Protein AF-0000000076895306 (afdb_homodimer)

pLDDT: mean 93.57, std 6.27, range [62.0, 98.44]

Radius of gyration: 21.2 Å; Cα contacts (8 Å, |Δi|>4): 450; chains: 2; bounding box: 32×67×37 Å

Secondary structure (DSSP, 8-state):
--TTEEEESS-EEEEEEEEE-S-SS-EEEEE-SS-EEEE-SS-SSTTHHHHHHHHHHHHHHT--GGGEEEEE-TTSSEEEEEEES--HHHHHHHHHHHH--/--TTEEEESS-EEEEEEEEE-S-SS-EEEEE-SS-EEEE-SS-SSTTHHHHHHHHHHHHHHT--GGGEEEEE-TTSSEEEEEEES--HHHHHHHHHHHH--

Nearest PDB structures (foldseek):
  1n91-assembly1_A  TM=7.533E-01  e=4.325E-06  Escherichia coli O157:H7 str. EDL933
  1yh5-assembly1_A  TM=8.058E-01  e=4.105E-05  Escherichia coli O157:H7 str. EDL933
  5v0s-assembly1_B  TM=4.557E-01  e=1.891E+00  Bacillus anthracis
  1n91-assembly1_A  TM=7.535E-01  e=4.814E-06  Escherichia coli O157:H7 str. EDL933
  1yh5-assembly1_A  TM=8.064E-01  e=4.582E-05  Escherichia coli O157:H7 str. EDL933

InterPro domains:
  IPR003746 Protein of unknown function DUF167 [MF_00634] (9-97)
  IPR003746 Protein of unknown function DUF167 [PF02594] (13-84)
  IPR003746 Protein of unknown function DUF167 [SM01152] (9-85)
  IPR003746 Protein of unknown function DUF167 [TIGR00251] (14-82)
  IPR036591 YggU-like superfamily [G3DSA:3.30.1200.10] (8-98)
  IPR036591 YggU-like superfamily [SSF69786] (6-88)

Solvent-accessible surface area (backbone atoms only — not comparable to full-atom values): 10524 Å² total; per-residue (Å²): 129,51,72,16,55,42,80,36,79,62,17,32,33,34,35,28,30,36,50,40,58,60,35,91,54,66,42,47,73,44,81,43,54,72,29,31,33,32,34,28,56,30,51,86,46,96,55,44,29,59,53,49,46,36,48,49,52,16,60,60,61,69,48,58,55,90,38,36,45,76,74,41,41,89,89,45,48,58,28,32,35,36,32,49,66,50,49,69,66,58,50,50,53,30,50,52,62,62,43,51,136,128,49,72,17,54,42,80,36,81,62,17,31,33,36,36,28,30,39,50,40,59,61,34,92,55,66,41,48,72,44,82,42,55,72,28,32,33,32,33,29,55,29,52,86,47,96,55,44,30,59,53,50,48,36,49,50,53,18,60,60,62,70,50,57,55,89,38,36,45,78,74,41,40,88,89,45,48,57,26,30,35,36,32,48,65,50,50,72,66,58,50,51,52,29,50,50,61,63,42,49,137

Structure (mmCIF, N/CA/C/O backbone):
data_AF-0000000076895306-model_v1
#
loop_
_entity.id
_entity.type
_entity.pdbx_description
1 polymer 'Uncharacterized protein'
#
loop_
_atom_site.group_PDB
_atom_site.id
_atom_site.type_symbol
_atom_site.label_atom_id
_atom_site.label_alt_id
_atom_site.label_comp_id
_atom_site.label_asym_id
_atom_site.label_entity_id
_atom_site.label_seq_id
_atom_site.pdbx_PDB_ins_code
_atom_site.Cartn_x
_atom_site.Cartn_y
_atom_site.Cartn_z
_atom_site.occupancy
_atom_site.B_iso_or_equiv
_atom_site.auth_seq_id
_atom_site.auth_comp_id
_atom_site.auth_asym_id
_atom_site.auth_atom_id
_atom_site.pdbx_PDB_model_num
ATOM 1 N N . PHE A 1 1 ? 7.93 1.266 10.484 1 78.19 1 PHE A N 1
ATOM 2 C CA . PHE A 1 1 ? 7.52 2.641 10.227 1 78.19 1 PHE A CA 1
ATOM 3 C C . PHE A 1 1 ? 6.758 3.211 11.414 1 78.19 1 PHE A C 1
ATOM 5 O O . PHE A 1 1 ? 6.137 2.467 12.18 1 78.19 1 PHE A O 1
ATOM 12 N N . PRO A 1 2 ? 6.879 4.527 11.602 1 88.12 2 PRO A N 1
ATOM 13 C CA . PRO A 1 2 ? 6.121 5.082 12.719 1 88.12 2 PRO A CA 1
ATOM 14 C C . PRO A 1 2 ? 4.613 4.859 12.586 1 88.12 2 PRO A C 1
ATOM 16 O O . PRO A 1 2 ? 4.102 4.758 11.469 1 88.12 2 PRO A O 1
ATOM 19 N N . GLY A 1 3 ? 3.967 4.832 13.703 1 91.25 3 GLY A N 1
ATOM 20 C CA . GLY A 1 3 ? 2.539 4.555 13.75 1 91.25 3 GLY A CA 1
ATOM 21 C C . GLY A 1 3 ? 1.702 5.613 13.055 1 91.25 3 GLY A C 1
ATOM 22 O O . GLY A 1 3 ? 0.561 5.355 12.672 1 91.25 3 GLY A O 1
ATOM 23 N N . CYS A 1 4 ? 2.258 6.734 12.828 1 95.94 4 CYS A N 1
ATOM 24 C CA . CYS A 1 4 ? 1.517 7.832 12.219 1 95.94 4 CYS A CA 1
ATOM 25 C C . CYS A 1 4 ? 1.404 7.645 10.711 1 95.94 4 CYS A C 1
ATOM 27 O O . CYS A 1 4 ? 0.686 8.383 10.039 1 95.94 4 CYS A O 1
ATOM 29 N N . LEU A 1 5 ? 2.074 6.711 10.164 1 95.19 5 LEU A N 1
ATOM 30 C CA . LEU A 1 5 ? 2 6.359 8.75 1 95.19 5 LEU A CA 1
ATOM 31 C C . LEU A 1 5 ? 1.375 4.98 8.562 1 95.19 5 LEU A C 1
ATOM 33 O O . LEU A 1 5 ? 1.859 3.996 9.117 1 95.19 5 LEU A O 1
ATOM 37 N N . ARG A 1 6 ? 0.293 5.004 7.727 1 91.06 6 ARG A N 1
ATOM 38 C CA . ARG A 1 6 ? -0.398 3.729 7.562 1 91.06 6 ARG A CA 1
ATOM 39 C C . ARG A 1 6 ? -0.773 3.496 6.102 1 91.06 6 ARG A C 1
ATOM 41 O O . ARG A 1 6 ? -1.173 4.43 5.402 1 91.06 6 ARG A O 1
ATOM 48 N N . LEU A 1 7 ? -0.735 2.34 5.668 1 86.25 7 LEU A N 1
ATOM 49 C CA . LEU A 1 7 ? -1.286 1.933 4.379 1 86.25 7 LEU A CA 1
ATOM 50 C C . LEU A 1 7 ? -2.789 1.695 4.48 1 86.25 7 LEU A C 1
ATOM 52 O O . LEU A 1 7 ? -3.256 1.026 5.406 1 86.25 7 LEU A O 1
ATOM 56 N N . MET A 1 8 ? -3.521 2.355 3.406 1 84.06 8 MET A N 1
ATOM 57 C CA . MET A 1 8 ? -4.977 2.217 3.441 1 84.06 8 MET A CA 1
ATOM 58 C C . MET A 1 8 ? -5.449 1.196 2.414 1 84.06 8 MET A C 1
ATOM 60 O O . MET A 1 8 ? -4.922 1.137 1.303 1 84.06 8 MET A O 1
ATOM 64 N N . PRO A 1 9 ? -6.434 0.456 2.822 1 73.94 9 PRO A N 1
ATOM 65 C CA . PRO A 1 9 ? -7.109 -0.376 1.822 1 73.94 9 PRO A CA 1
ATOM 66 C C . PRO A 1 9 ? -7.887 0.447 0.799 1 73.94 9 PRO A C 1
ATOM 68 O O . PRO A 1 9 ? -8.32 1.562 1.101 1 73.94 9 PRO A O 1
ATOM 71 N N . PRO A 1 10 ? -8.062 -0.08 -0.528 1 72.56 10 PRO A N 1
ATOM 72 C CA . PRO A 1 10 ? -7.492 -1.356 -0.966 1 72.56 10 PRO A CA 1
ATOM 73 C C . PRO A 1 10 ? -6.004 -1.255 -1.305 1 72.56 10 PRO A C 1
ATOM 75 O O . PRO A 1 10 ? -5.527 -0.182 -1.68 1 72.56 10 PRO A O 1
ATOM 78 N N . SER A 1 11 ? -5.352 -2.039 -0.851 1 86.12 11 SER A N 1
ATOM 79 C CA . SER A 1 11 ? -3.973 -2.236 -1.287 1 86.12 11 SER A CA 1
ATOM 80 C C . SER A 1 11 ? -3.803 -3.574 -1.998 1 86.12 11 SER A C 1
ATOM 82 O O . SER A 1 11 ? -4.484 -4.547 -1.671 1 86.12 11 SER A O 1
ATOM 84 N N . THR A 1 12 ? -3.158 -3.457 -3.188 1 90.25 12 THR A N 1
ATOM 85 C CA . THR A 1 12 ? -2.898 -4.676 -3.945 1 90.25 12 THR A CA 1
ATOM 86 C C . THR A 1 12 ? -1.428 -5.07 -3.852 1 90.25 12 THR A C 1
ATOM 88 O O . THR A 1 12 ? -0.543 -4.223 -3.994 1 90.25 12 THR A O 1
ATOM 91 N N . VAL A 1 13 ? -1.176 -6.34 -3.586 1 93.25 13 VAL A N 1
ATOM 92 C CA . VAL A 1 13 ? 0.174 -6.895 -3.602 1 93.25 13 VAL A CA 1
ATOM 93 C C . VAL A 1 13 ? 0.334 -7.832 -4.797 1 93.25 13 VAL A C 1
ATOM 95 O O . VAL A 1 13 ? -0.516 -8.695 -5.035 1 93.25 13 VAL A O 1
ATOM 98 N N . ALA A 1 14 ? 1.349 -7.566 -5.535 1 96.25 14 ALA A N 1
ATOM 99 C CA . ALA A 1 14 ? 1.729 -8.5 -6.598 1 96.25 14 ALA A CA 1
ATOM 100 C C . ALA A 1 14 ? 2.734 -9.523 -6.09 1 96.25 14 ALA A C 1
ATOM 102 O O . ALA A 1 14 ? 3.682 -9.18 -5.379 1 96.25 14 ALA A O 1
ATOM 103 N N . ILE A 1 15 ? 2.561 -10.781 -6.504 1 98.06 15 ILE A N 1
ATOM 104 C CA . ILE A 1 15 ? 3.455 -11.891 -6.199 1 98.06 15 ILE A CA 1
ATOM 105 C C . ILE A 1 15 ? 3.963 -12.516 -7.5 1 98.06 15 ILE A C 1
ATOM 107 O O . ILE A 1 15 ? 3.182 -13.07 -8.273 1 98.06 15 ILE A O 1
ATOM 111 N N . SER A 1 16 ? 5.223 -12.438 -7.738 1 98.38 16 SER A N 1
ATOM 112 C CA . SER A 1 16 ? 5.789 -13.227 -8.828 1 98.38 16 SER A CA 1
ATOM 113 C C . SER A 1 16 ? 5.867 -14.703 -8.461 1 98.38 16 SER A C 1
ATOM 115 O O . SER A 1 16 ? 6.453 -15.062 -7.438 1 98.38 16 SER A O 1
ATOM 117 N N . VAL A 1 17 ? 5.34 -15.523 -9.352 1 98.31 17 VAL A N 1
ATOM 118 C CA . VAL A 1 17 ? 5.227 -16.938 -9.023 1 98.31 17 VAL A CA 1
ATOM 119 C C . VAL A 1 17 ? 5.816 -17.781 -10.148 1 98.31 17 VAL A C 1
ATOM 121 O O . VAL A 1 17 ? 5.609 -17.469 -11.328 1 98.31 17 VAL A O 1
ATOM 124 N N . HIS A 1 18 ? 6.559 -18.734 -9.773 1 98.12 18 HIS A N 1
ATOM 125 C CA . HIS A 1 18 ? 6.879 -19.859 -10.648 1 98.12 18 HIS A CA 1
ATOM 126 C C . HIS A 1 18 ? 6.008 -21.062 -10.336 1 98.12 18 HIS A C 1
ATOM 128 O O . HIS A 1 18 ? 6.199 -21.734 -9.312 1 98.12 18 HIS A O 1
ATOM 134 N N . ALA A 1 19 ? 5.094 -21.375 -11.227 1 97.31 19 ALA A N 1
ATOM 135 C CA . ALA A 1 19 ? 4.105 -22.422 -10.992 1 97.31 19 ALA A CA 1
ATOM 136 C C . ALA A 1 19 ? 4.477 -23.703 -11.734 1 97.31 19 ALA A C 1
ATOM 138 O O . ALA A 1 19 ? 4.875 -23.656 -12.898 1 97.31 19 ALA A O 1
ATOM 139 N N . LYS A 1 20 ? 4.348 -24.797 -11.07 1 96.56 20 LYS A N 1
ATOM 140 C CA . LYS A 1 20 ? 4.531 -26.125 -11.633 1 96.56 20 LYS A CA 1
ATOM 141 C C . LYS A 1 20 ? 3.244 -26.938 -11.555 1 96.56 20 LYS A C 1
ATOM 143 O O . LYS A 1 20 ? 2.928 -27.516 -10.508 1 96.56 20 LYS A O 1
ATOM 148 N N . PRO A 1 21 ? 2.621 -27.109 -12.672 1 96.5 21 PRO A N 1
ATOM 149 C CA . PRO A 1 21 ? 1.388 -27.891 -12.672 1 96.5 21 PRO A CA 1
ATOM 150 C C . PRO A 1 21 ? 1.649 -29.406 -12.617 1 96.5 21 PRO A C 1
ATOM 152 O O . PRO A 1 21 ? 2.789 -29.844 -12.789 1 96.5 21 PRO A O 1
ATOM 155 N N . GLY A 1 22 ? 0.592 -30.172 -12.281 1 95.44 22 GLY A N 1
ATOM 156 C CA . GLY A 1 22 ?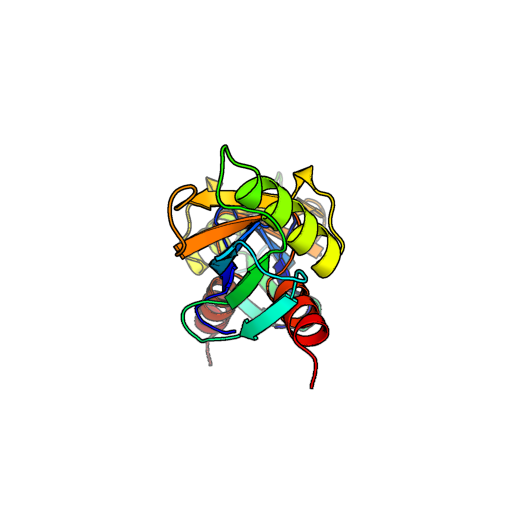 0.633 -31.625 -12.359 1 95.44 22 GLY A CA 1
ATOM 157 C C . GLY A 1 22 ? 1.338 -32.281 -11.18 1 95.44 22 GLY A C 1
ATOM 158 O O . GLY A 1 22 ? 1.863 -33.375 -11.289 1 95.44 22 GLY A O 1
ATOM 159 N N . SER A 1 23 ? 1.354 -31.594 -10.141 1 95.75 23 SER A N 1
ATOM 160 C CA . SER A 1 23 ? 1.979 -32.156 -8.938 1 95.75 23 SER A CA 1
ATOM 161 C C . SER A 1 23 ? 0.979 -32.938 -8.109 1 95.75 23 SER A C 1
ATOM 163 O O . SER A 1 23 ? -0.222 -32.938 -8.391 1 95.75 23 SER A O 1
ATOM 165 N N . LYS A 1 24 ? 1.491 -33.625 -7.176 1 94.38 24 LYS A N 1
ATOM 166 C CA . LYS A 1 24 ? 0.638 -34.469 -6.324 1 94.38 24 LYS A CA 1
ATOM 167 C C . LYS A 1 24 ? -0.199 -33.594 -5.383 1 94.38 24 LYS A C 1
ATOM 169 O O . LYS A 1 24 ? -1.385 -33.844 -5.18 1 94.38 24 LYS A O 1
ATOM 174 N N . MET A 1 25 ? 0.474 -32.531 -4.781 1 96.06 25 MET A N 1
ATOM 175 C CA . MET A 1 25 ? -0.206 -31.625 -3.855 1 96.06 25 MET A CA 1
ATOM 176 C C . MET A 1 25 ? 0.225 -30.188 -4.09 1 96.06 25 MET A C 1
ATOM 178 O O . MET A 1 25 ? 1.373 -29.922 -4.457 1 96.06 25 MET A O 1
ATOM 182 N N . ALA A 1 26 ? -0.647 -29.359 -3.809 1 97.12 26 ALA A N 1
ATOM 183 C CA . ALA A 1 26 ? -0.315 -27.938 -3.887 1 97.12 26 ALA A CA 1
ATOM 184 C C . ALA A 1 26 ? 0.578 -27.516 -2.723 1 97.12 26 ALA A C 1
ATOM 186 O O . ALA A 1 26 ? 0.261 -27.781 -1.561 1 97.12 26 ALA A O 1
ATOM 187 N N . THR A 1 27 ? 1.704 -26.859 -2.99 1 97.31 27 THR A N 1
ATOM 188 C CA . THR A 1 27 ? 2.668 -26.516 -1.952 1 97.31 27 THR A CA 1
ATOM 189 C C . THR A 1 27 ? 3.482 -25.281 -2.359 1 97.31 27 THR A C 1
ATOM 191 O O . THR A 1 27 ? 3.783 -25.094 -3.541 1 97.31 27 THR A O 1
ATOM 194 N N . ILE A 1 28 ? 3.762 -24.406 -1.364 1 98.31 28 ILE A N 1
ATOM 195 C CA . ILE A 1 28 ? 4.797 -23.406 -1.567 1 98.31 28 ILE A CA 1
ATOM 196 C C . ILE A 1 28 ? 6.176 -24.047 -1.413 1 98.31 28 ILE A C 1
ATOM 198 O O . ILE A 1 28 ? 6.523 -24.531 -0.335 1 98.31 28 ILE A O 1
ATOM 202 N N . THR A 1 29 ? 6.969 -24.031 -2.363 1 97 29 THR A N 1
ATOM 203 C CA . THR A 1 29 ? 8.211 -24.781 -2.336 1 97 29 THR A CA 1
ATOM 204 C C . THR A 1 29 ? 9.383 -23.891 -1.912 1 97 29 THR A C 1
ATOM 206 O O . THR A 1 29 ? 10.359 -24.375 -1.339 1 97 29 THR A O 1
ATOM 209 N N . GLU A 1 30 ? 9.438 -22.656 -2.205 1 96.38 30 GLU A N 1
ATOM 210 C CA . GLU A 1 30 ? 10.477 -21.688 -1.83 1 96.38 30 GLU A CA 1
ATOM 211 C C . GLU A 1 30 ? 9.984 -20.266 -1.999 1 96.38 30 GLU A C 1
ATOM 213 O O . GLU A 1 30 ? 9.039 -20 -2.752 1 96.38 30 GLU A O 1
ATOM 218 N N . ILE A 1 31 ? 10.641 -19.391 -1.275 1 97 31 ILE A N 1
ATOM 219 C CA . ILE A 1 31 ? 10.461 -17.953 -1.46 1 97 31 ILE A CA 1
ATOM 220 C C . ILE A 1 31 ? 11.773 -17.328 -1.928 1 97 31 ILE A C 1
ATOM 222 O O . ILE A 1 31 ? 12.633 -17 -1.11 1 97 31 ILE A O 1
ATOM 226 N N . GLY A 1 32 ? 11.836 -17.25 -3.217 1 96.19 32 GLY A N 1
ATOM 227 C CA . GLY A 1 32 ? 13.047 -16.688 -3.805 1 96.19 32 GLY A CA 1
ATOM 228 C C . GLY A 1 32 ? 13.008 -15.18 -3.93 1 96.19 32 GLY A C 1
ATOM 229 O O . GLY A 1 32 ? 12.008 -14.547 -3.582 1 96.19 32 GLY A O 1
ATOM 230 N N . GLU A 1 33 ? 14.133 -14.695 -4.469 1 95.56 33 GLU A N 1
ATOM 231 C CA . GLU A 1 33 ? 14.211 -13.258 -4.723 1 95.56 33 GLU A CA 1
ATOM 232 C C . GLU A 1 33 ? 13.336 -12.867 -5.906 1 95.56 33 GLU A C 1
ATOM 234 O O . GLU A 1 33 ? 12.641 -11.844 -5.859 1 95.56 33 GLU A O 1
ATOM 239 N N . GLU A 1 34 ? 13.25 -13.703 -6.941 1 96.06 34 GLU A N 1
ATOM 240 C CA . GLU A 1 34 ? 12.586 -13.344 -8.188 1 96.06 34 GLU A CA 1
ATOM 241 C C . GLU A 1 34 ? 11.164 -13.898 -8.234 1 96.06 34 GLU A C 1
ATOM 243 O O . GLU A 1 34 ? 10.281 -13.328 -8.875 1 96.06 34 GLU A O 1
ATOM 248 N N . ALA A 1 35 ? 11.047 -15.078 -7.52 1 98.19 35 ALA A N 1
ATOM 249 C CA . ALA A 1 35 ? 9.734 -15.711 -7.609 1 98.19 35 ALA A CA 1
ATOM 250 C C . ALA A 1 35 ? 9.484 -16.625 -6.422 1 98.19 35 ALA A C 1
ATOM 252 O O . ALA A 1 35 ? 10.43 -17.172 -5.836 1 98.19 35 ALA A O 1
ATOM 253 N N . VAL A 1 36 ? 8.211 -16.766 -6.141 1 98.31 36 VAL A N 1
ATOM 254 C CA . VAL A 1 36 ? 7.754 -17.797 -5.23 1 98.31 36 VAL A CA 1
ATOM 255 C C . VAL A 1 36 ? 7.516 -19.094 -6.008 1 98.31 36 VAL A C 1
ATOM 257 O O . VAL A 1 36 ? 6.773 -19.109 -6.992 1 98.31 36 VAL A O 1
ATOM 260 N N . GLY A 1 37 ? 8.18 -20.156 -5.551 1 98.25 37 GLY A N 1
ATOM 261 C CA . GLY A 1 37 ? 7.902 -21.453 -6.133 1 98.25 37 GLY A CA 1
ATOM 262 C C . GLY A 1 37 ? 6.629 -22.094 -5.602 1 98.25 37 GLY A C 1
ATOM 263 O O . GLY A 1 37 ? 6.461 -22.234 -4.387 1 98.25 37 GLY A O 1
ATOM 264 N N . VAL A 1 38 ? 5.738 -22.5 -6.559 1 98.12 38 VAL A N 1
ATOM 265 C CA . VAL A 1 38 ? 4.469 -23.109 -6.18 1 98.12 38 VAL A CA 1
ATOM 266 C C . VAL A 1 38 ? 4.219 -24.344 -7.039 1 98.12 38 VAL A C 1
ATOM 268 O O . VAL A 1 38 ? 4.363 -24.297 -8.258 1 98.12 38 VAL A O 1
ATOM 271 N N . GLN A 1 39 ? 3.932 -25.422 -6.379 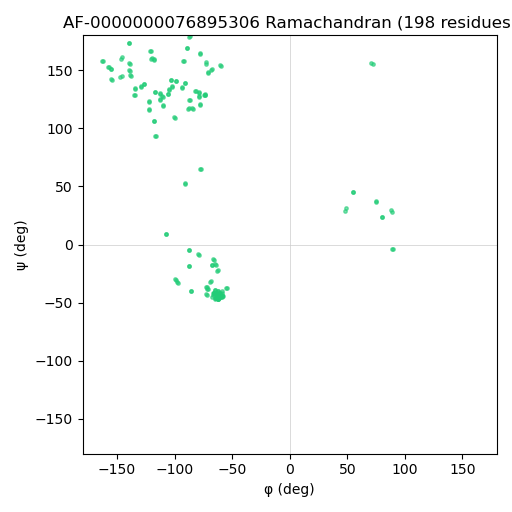1 97.62 39 GLN A N 1
ATOM 272 C CA . GLN A 1 39 ? 3.41 -26.594 -7.059 1 97.62 39 GLN A CA 1
ATOM 273 C C . GLN A 1 39 ? 1.892 -26.672 -6.938 1 97.62 39 GLN A C 1
ATOM 275 O O . GLN A 1 39 ? 1.331 -26.359 -5.887 1 97.62 39 GLN A O 1
ATOM 280 N N . ILE A 1 40 ? 1.292 -27.109 -8.086 1 97 40 ILE A N 1
ATOM 281 C CA . ILE A 1 40 ? -0.165 -27.188 -8.086 1 97 40 ILE A CA 1
ATOM 282 C C . ILE A 1 40 ? -0.616 -28.578 -8.508 1 97 40 ILE A C 1
ATOM 284 O O . ILE A 1 40 ? -0.041 -29.188 -9.422 1 97 40 ILE A O 1
ATOM 288 N N . ASP A 1 41 ? -1.586 -29.031 -7.824 1 96.31 41 ASP A N 1
ATOM 289 C CA . ASP A 1 41 ? -2.105 -30.375 -8.086 1 96.31 41 ASP A CA 1
ATOM 290 C C . ASP A 1 41 ? -3.227 -30.344 -9.117 1 96.31 41 ASP A C 1
ATOM 292 O O . ASP A 1 41 ? -4.32 -30.859 -8.875 1 96.31 41 ASP A O 1
ATOM 296 N N . ALA A 1 42 ? -3.039 -29.75 -10.227 1 95.5 42 ALA A N 1
ATOM 297 C CA . ALA A 1 42 ? -3.924 -29.656 -11.383 1 95.5 42 ALA A CA 1
ATOM 298 C C . ALA A 1 42 ? -3.123 -29.641 -12.688 1 95.5 42 ALA A C 1
ATOM 300 O O . ALA A 1 42 ? -2.023 -29.094 -12.734 1 95.5 42 ALA A O 1
ATOM 301 N N . PRO A 1 43 ? -3.643 -30.234 -13.719 1 93.12 43 PRO A N 1
ATOM 302 C CA . PRO A 1 43 ? -2.945 -30.219 -15.008 1 93.12 43 PRO A CA 1
ATOM 303 C C . PRO A 1 43 ? -3.002 -28.844 -15.695 1 93.12 43 PRO A C 1
ATOM 305 O O . PRO A 1 43 ? -3.908 -28.047 -15.422 1 93.12 43 PRO A O 1
ATOM 308 N N . ALA A 1 44 ? -2.043 -28.578 -16.547 1 88.56 44 ALA A N 1
ATOM 309 C CA . ALA A 1 44 ? -2.002 -27.328 -17.297 1 88.56 44 ALA A CA 1
ATOM 310 C C . ALA A 1 44 ? -3.006 -27.359 -18.453 1 88.56 44 ALA A C 1
ATOM 312 O O . ALA A 1 44 ? -2.619 -27.391 -19.625 1 88.56 44 ALA A O 1
ATOM 313 N N . ARG A 1 45 ? -4.129 -27.422 -18.172 1 85.88 45 ARG A N 1
ATOM 314 C CA . ARG A 1 45 ? -5.156 -27.516 -19.203 1 85.88 45 ARG A CA 1
ATOM 315 C C . ARG A 1 45 ? -6.312 -26.562 -18.922 1 85.88 45 ARG A C 1
ATOM 317 O O . ARG A 1 45 ? -6.801 -26.5 -17.781 1 85.88 45 ARG A O 1
ATOM 324 N N . ASP A 1 46 ? -6.688 -25.891 -20 1 82.12 46 ASP A N 1
ATOM 325 C CA . ASP A 1 46 ? -7.922 -25.109 -20.047 1 82.12 46 ASP A CA 1
ATOM 326 C C . ASP A 1 46 ? -8.062 -24.203 -18.828 1 82.12 46 ASP A C 1
ATOM 328 O O . ASP A 1 46 ? -9.148 -24.109 -18.25 1 82.12 46 ASP A O 1
ATOM 332 N N . GLY A 1 47 ? -7.094 -23.766 -18.25 1 88.06 47 GLY A N 1
ATOM 333 C CA . GLY A 1 47 ? -7.191 -22.828 -17.156 1 88.06 47 GLY A CA 1
ATOM 334 C C . GLY A 1 47 ? -7.305 -23.5 -15.797 1 88.06 47 GLY A C 1
ATOM 335 O O . GLY A 1 47 ? -7.359 -22.812 -14.766 1 88.06 47 GLY A O 1
ATOM 336 N N . GLU A 1 48 ? -7.375 -24.797 -15.766 1 92.38 48 GLU A N 1
ATOM 337 C CA . GLU A 1 48 ? -7.527 -25.516 -14.508 1 92.38 48 GLU A CA 1
ATOM 338 C C . GLU A 1 48 ? -6.375 -25.219 -13.555 1 92.38 48 GLU A C 1
ATOM 340 O O . GLU A 1 48 ? -6.586 -25 -12.359 1 92.38 48 GLU A O 1
ATOM 345 N N . ALA A 1 49 ? -5.262 -25.234 -14.086 1 95.19 49 ALA A N 1
ATOM 346 C CA . ALA A 1 49 ? -4.094 -24.938 -13.258 1 95.19 49 ALA A CA 1
ATOM 347 C C . ALA A 1 49 ? -4.172 -23.516 -12.688 1 95.19 49 ALA A C 1
ATOM 349 O O .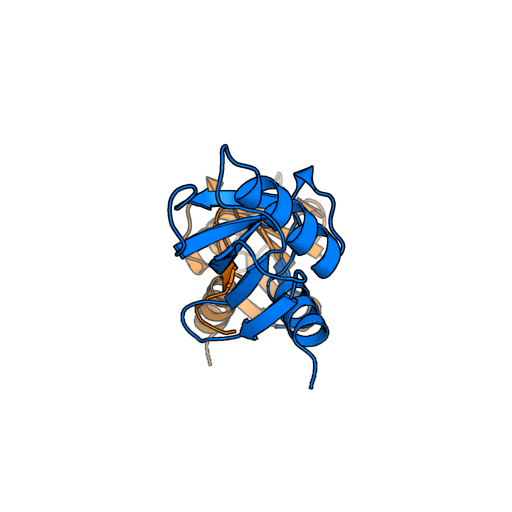 ALA A 1 49 ? -3.824 -23.297 -11.523 1 95.19 49 ALA A O 1
ATOM 350 N N . ASN A 1 50 ? -4.621 -22.547 -13.438 1 95.69 50 ASN A N 1
ATOM 351 C CA . ASN A 1 50 ? -4.75 -21.172 -12.992 1 95.69 50 ASN A CA 1
ATOM 352 C C . ASN A 1 50 ? -5.812 -21.031 -11.906 1 95.69 50 ASN A C 1
ATOM 354 O O . ASN A 1 50 ? -5.602 -20.328 -10.914 1 95.69 50 ASN A O 1
ATOM 358 N N . ALA A 1 51 ? -6.883 -21.734 -12.133 1 96.25 51 ALA A N 1
ATOM 359 C CA . ALA A 1 51 ? -7.945 -21.703 -11.133 1 96.25 51 ALA A CA 1
ATOM 360 C C . ALA A 1 51 ? -7.48 -22.344 -9.828 1 96.25 51 ALA A C 1
ATOM 362 O O . ALA A 1 51 ? -7.75 -21.812 -8.742 1 96.25 51 ALA A O 1
ATOM 363 N N . ALA A 1 52 ? -6.781 -23.422 -9.953 1 96.81 52 ALA A N 1
ATOM 364 C CA . ALA A 1 52 ? -6.25 -24.109 -8.773 1 96.81 52 ALA A CA 1
ATOM 365 C C . ALA A 1 52 ? -5.227 -23.234 -8.055 1 96.81 52 ALA A C 1
ATOM 367 O O . ALA A 1 52 ? -5.172 -23.219 -6.82 1 96.81 52 ALA A O 1
ATOM 368 N N . LEU A 1 53 ? -4.449 -22.562 -8.797 1 97.5 53 LEU A N 1
ATOM 369 C CA . LEU A 1 53 ? -3.459 -21.656 -8.219 1 97.5 53 LEU A CA 1
ATOM 370 C C . LEU A 1 53 ? -4.137 -20.547 -7.418 1 97.5 53 LEU A C 1
ATOM 372 O O . LEU A 1 53 ? -3.734 -20.266 -6.289 1 97.5 53 LEU A O 1
ATOM 376 N N . VAL A 1 54 ? -5.145 -19.938 -7.973 1 97.75 54 VAL A N 1
ATOM 377 C CA . VAL A 1 54 ? -5.898 -18.891 -7.301 1 97.75 54 VAL A CA 1
ATOM 378 C C . VAL A 1 54 ? -6.5 -19.422 -6.004 1 97.75 54 VAL A C 1
ATOM 380 O O . VAL A 1 54 ? -6.406 -18.781 -4.953 1 97.75 54 VAL A O 1
ATOM 383 N N . ASP A 1 55 ? -7.043 -20.594 -6.082 1 97.88 55 ASP A N 1
ATOM 384 C CA . ASP A 1 55 ? -7.648 -21.219 -4.91 1 97.88 55 ASP A CA 1
ATOM 385 C C . ASP A 1 55 ? -6.609 -21.469 -3.818 1 97.88 55 ASP A C 1
ATOM 387 O O . ASP A 1 55 ? -6.852 -21.172 -2.646 1 97.88 55 ASP A O 1
ATOM 391 N N . PHE A 1 56 ? -5.57 -21.984 -4.191 1 98.44 56 PHE A N 1
ATOM 392 C CA . PHE A 1 56 ? -4.52 -22.328 -3.242 1 98.44 56 PHE A CA 1
ATOM 393 C C . PHE A 1 56 ? -3.947 -21.078 -2.582 1 98.44 56 PHE A C 1
ATOM 395 O O . PHE A 1 56 ? -3.818 -21.031 -1.357 1 98.44 56 PHE A O 1
ATOM 402 N N . ILE A 1 57 ? -3.643 -20.047 -3.381 1 98.31 57 ILE A N 1
ATOM 403 C CA . ILE A 1 57 ? -3.066 -18.812 -2.865 1 98.31 57 ILE A CA 1
ATOM 404 C C . ILE A 1 57 ? -4.059 -18.141 -1.925 1 98.31 57 ILE A C 1
ATOM 406 O O . ILE A 1 57 ? -3.678 -17.625 -0.869 1 98.31 57 ILE A O 1
ATOM 410 N N . SER A 1 58 ? -5.309 -18.141 -2.328 1 98.38 58 SER A N 1
ATOM 411 C CA . SER A 1 58 ? -6.328 -17.562 -1.451 1 98.38 58 SER A CA 1
ATOM 412 C C . SER A 1 58 ? -6.359 -18.281 -0.103 1 98.38 58 SER A C 1
ATOM 414 O O . SER A 1 58 ? -6.477 -17.641 0.942 1 98.38 58 SER A O 1
ATOM 416 N N . SER A 1 59 ? -6.219 -19.578 -0.15 1 98.31 59 SER A N 1
ATOM 417 C CA . SER A 1 59 ? -6.227 -20.375 1.075 1 98.31 59 SER A CA 1
ATOM 418 C C . SER A 1 59 ? -4.996 -20.078 1.928 1 98.31 59 SER A C 1
ATOM 420 O O . SER A 1 59 ? -5.102 -19.922 3.145 1 98.31 59 SER A O 1
ATOM 422 N N . VAL A 1 60 ? -3.865 -20.016 1.353 1 97.94 60 VAL A N 1
ATOM 423 C CA . VAL A 1 60 ? -2.605 -19.766 2.043 1 97.94 60 VAL A CA 1
ATOM 424 C C . VAL A 1 60 ? -2.654 -18.406 2.734 1 97.94 60 VAL A C 1
ATOM 426 O O . VAL A 1 60 ? -2.201 -18.266 3.873 1 97.94 60 VAL A O 1
ATOM 429 N N . LEU A 1 61 ? -3.207 -17.469 2.041 1 97.56 61 LEU A N 1
ATOM 430 C CA . LEU A 1 61 ? -3.176 -16.094 2.527 1 97.56 61 LEU A CA 1
ATOM 431 C C . LEU A 1 61 ? -4.359 -15.812 3.447 1 97.56 61 LEU A C 1
ATOM 433 O O . LEU A 1 61 ? -4.375 -14.805 4.16 1 97.56 61 LEU A O 1
ATOM 437 N N . GLY A 1 62 ? -5.332 -16.641 3.352 1 97.44 62 GLY A N 1
ATOM 438 C CA . GLY A 1 62 ? -6.523 -16.422 4.152 1 97.44 62 GLY A CA 1
ATOM 439 C C . GLY A 1 62 ? -7.398 -15.297 3.621 1 97.44 62 GLY A C 1
ATOM 440 O O . GLY A 1 62 ? -7.945 -14.508 4.398 1 97.44 62 GLY A O 1
ATOM 441 N N . VAL A 1 63 ? -7.488 -15.164 2.371 1 96.56 63 VAL A N 1
ATOM 442 C CA . VAL A 1 63 ? -8.32 -14.141 1.734 1 96.56 63 VAL A CA 1
ATOM 443 C C . VAL A 1 63 ? -9.359 -14.805 0.838 1 96.56 63 VAL A C 1
ATOM 445 O O . VAL A 1 63 ? -9.258 -16 0.535 1 96.56 63 VAL A O 1
ATOM 448 N N . LYS A 1 64 ? -10.336 -13.984 0.439 1 96.5 64 LYS A N 1
ATOM 449 C CA . LYS A 1 64 ? -11.367 -14.5 -0.46 1 96.5 64 LYS A CA 1
ATOM 450 C C . LYS A 1 64 ? -10.805 -14.734 -1.86 1 96.5 64 LYS A C 1
ATOM 452 O O . LYS A 1 64 ? -9.93 -13.992 -2.316 1 96.5 64 LYS A O 1
ATOM 457 N N . LYS A 1 65 ? -11.344 -15.75 -2.533 1 96.62 65 LYS A N 1
ATOM 458 C CA . LYS A 1 65 ? -10.93 -16.078 -3.891 1 96.62 65 LYS A CA 1
ATOM 459 C C . LYS A 1 65 ? -11.039 -14.875 -4.816 1 96.62 65 LYS A C 1
ATOM 461 O O . LYS A 1 65 ? -10.188 -14.664 -5.676 1 96.62 65 LYS A O 1
ATOM 466 N N . ARG A 1 66 ? -12.047 -14.07 -4.637 1 94.44 66 ARG A N 1
ATOM 467 C CA . ARG A 1 66 ? -12.297 -12.922 -5.5 1 94.44 66 ARG A CA 1
ATOM 468 C C . ARG A 1 66 ? -11.211 -11.859 -5.336 1 94.44 66 ARG A C 1
ATOM 470 O O . ARG A 1 66 ? -11.117 -10.93 -6.137 1 94.44 66 ARG A O 1
ATOM 477 N N . GLU A 1 67 ? -10.438 -11.883 -4.27 1 94.88 67 GLU A N 1
ATOM 478 C CA . GLU A 1 67 ? -9.375 -10.922 -3.994 1 94.88 67 GLU A CA 1
ATOM 479 C C . GLU A 1 67 ? -8.055 -11.352 -4.641 1 94.88 67 GLU A C 1
ATOM 481 O O . GLU A 1 67 ? -7.055 -10.641 -4.555 1 94.88 67 GLU A O 1
ATOM 486 N N . VAL A 1 68 ? -8.062 -12.57 -5.262 1 97.31 68 VAL A N 1
ATOM 487 C CA . VAL A 1 68 ? -6.859 -13.109 -5.895 1 97.31 68 VAL A CA 1
ATOM 488 C C . VAL A 1 68 ? -7.094 -13.266 -7.398 1 97.31 68 VAL A C 1
ATOM 490 O O . VAL A 1 68 ? -8.117 -13.805 -7.82 1 97.31 68 VAL A O 1
ATOM 493 N N . SER A 1 69 ? -6.156 -12.766 -8.188 1 96.88 69 SER A N 1
ATOM 494 C CA . SER A 1 69 ? -6.266 -12.914 -9.641 1 96.88 69 SER A CA 1
ATOM 495 C C . SER A 1 69 ? -4.891 -13.07 -10.281 1 96.88 69 SER A C 1
ATOM 497 O O . SER A 1 69 ? -3.869 -12.781 -9.656 1 96.88 69 SER A O 1
ATOM 499 N N . ILE A 1 70 ? -4.891 -13.57 -11.453 1 95.44 70 ILE A N 1
ATOM 500 C CA . ILE A 1 70 ? -3.674 -13.625 -12.258 1 95.44 70 ILE A CA 1
ATOM 501 C C . ILE A 1 70 ? -3.529 -12.336 -13.062 1 95.44 70 ILE A C 1
ATOM 503 O O . ILE A 1 70 ? -4.359 -12.039 -13.922 1 95.44 70 ILE A O 1
ATOM 507 N N . GLY A 1 71 ? -2.551 -11.586 -12.852 1 94.94 71 GLY A N 1
ATOM 508 C CA . GLY A 1 71 ? -2.33 -10.312 -13.516 1 94.94 71 GLY A CA 1
ATOM 509 C C . GLY A 1 71 ? -1.621 -10.445 -14.852 1 94.94 71 GLY A C 1
ATOM 510 O O . GLY A 1 71 ? -1.89 -9.688 -15.781 1 94.94 71 GLY A O 1
ATOM 511 N N . SER A 1 72 ? -0.674 -11.336 -14.844 1 94.94 72 SER A N 1
ATOM 512 C CA . SER A 1 72 ? 0.068 -11.602 -16.078 1 94.94 72 SER A CA 1
ATOM 513 C C . SER A 1 72 ? 0.667 -13 -16.078 1 94.94 72 SER A C 1
ATOM 515 O O . SER A 1 72 ? 0.859 -13.594 -15.016 1 94.94 72 SER A O 1
ATOM 517 N N . GLY A 1 73 ? 0.83 -13.578 -17.328 1 94.5 73 GLY A N 1
ATOM 518 C CA . GLY A 1 73 ? 1.499 -14.867 -17.469 1 94.5 73 GLY A CA 1
ATOM 519 C C . GLY A 1 73 ? 0.555 -16.047 -17.328 1 94.5 73 GLY A C 1
ATOM 520 O O . GLY A 1 73 ? 0.949 -17.109 -16.859 1 94.5 73 GLY A O 1
ATOM 521 N N . SER A 1 74 ? -0.638 -15.906 -17.672 1 92.19 74 SER A N 1
ATOM 522 C CA . SER A 1 74 ? -1.618 -16.969 -17.484 1 92.19 74 SER A CA 1
ATOM 523 C C . SER A 1 74 ? -1.261 -18.203 -18.297 1 92.19 74 SER A C 1
ATOM 525 O O . SER A 1 74 ? -1.653 -19.312 -17.953 1 92.19 74 SER A O 1
ATOM 527 N N . LYS A 1 75 ? -0.511 -17.984 -19.281 1 91.56 75 LYS A N 1
ATOM 528 C CA . LYS A 1 75 ? -0.173 -19.109 -20.141 1 91.56 75 LYS A CA 1
ATOM 529 C C . LYS A 1 75 ? 1.271 -19.547 -19.938 1 91.56 75 LYS A C 1
ATOM 531 O O . LYS A 1 75 ? 1.803 -20.344 -20.703 1 91.56 75 LYS A O 1
ATOM 536 N N . SER A 1 76 ? 1.879 -18.984 -18.938 1 93.88 76 SER A N 1
ATOM 537 C CA . SER A 1 76 ? 3.271 -19.297 -18.641 1 93.88 76 SER A CA 1
ATOM 538 C C . SER A 1 76 ? 3.414 -19.891 -17.234 1 93.88 76 SER A C 1
ATOM 540 O O . SER A 1 76 ? 2.494 -19.797 -16.422 1 93.88 76 SER A O 1
ATOM 542 N N . ARG A 1 77 ? 4.531 -20.531 -17.141 1 94.75 77 ARG A N 1
ATOM 543 C CA . ARG A 1 77 ? 4.859 -20.969 -15.781 1 94.75 77 ARG A CA 1
ATOM 544 C C . ARG A 1 77 ? 5.195 -19.781 -14.883 1 94.75 77 ARG A C 1
ATOM 546 O O . ARG A 1 77 ? 5.07 -19.875 -13.664 1 94.75 77 ARG A O 1
ATOM 553 N N 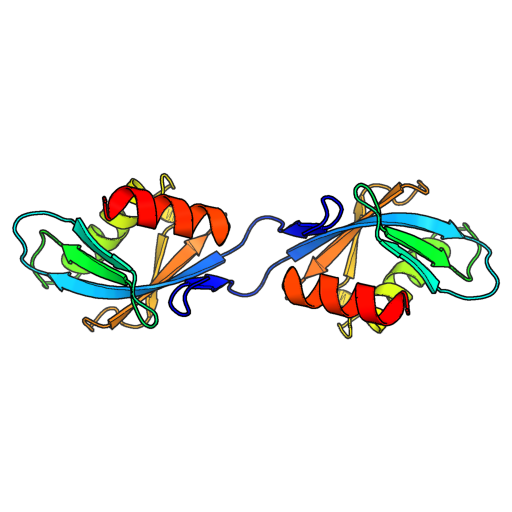. GLU A 1 78 ? 5.77 -18.734 -15.445 1 96.38 78 GLU A N 1
ATOM 554 C CA . GLU A 1 78 ? 6.047 -17.484 -14.742 1 96.38 78 GLU A CA 1
ATOM 555 C C . GLU A 1 78 ? 4.824 -16.578 -14.734 1 96.38 78 GLU A C 1
ATOM 557 O O . GLU A 1 78 ? 4.371 -16.125 -15.789 1 96.38 78 GLU A O 1
ATOM 562 N N . LYS A 1 79 ? 4.246 -16.266 -13.43 1 95.75 79 LYS A N 1
ATOM 563 C CA . LYS A 1 79 ? 3.033 -15.453 -13.375 1 95.75 79 LYS A CA 1
ATOM 564 C C . LYS A 1 79 ? 3.1 -14.445 -12.227 1 95.75 79 LYS A C 1
ATOM 566 O O . LYS A 1 79 ? 3.924 -14.578 -11.32 1 95.75 79 LYS A O 1
ATOM 571 N N . VAL A 1 80 ? 2.328 -13.469 -12.477 1 97.31 80 VAL A N 1
ATOM 572 C CA . VAL A 1 80 ? 2.156 -12.484 -11.422 1 97.31 80 VAL A CA 1
ATOM 573 C C . VAL A 1 80 ? 0.744 -12.578 -10.844 1 97.31 80 VAL A C 1
ATOM 575 O O . VAL A 1 80 ? -0.239 -12.43 -11.578 1 97.31 80 VAL A O 1
ATOM 578 N N . MET A 1 81 ? 0.668 -12.875 -9.555 1 97.88 81 MET A N 1
ATOM 579 C CA . MET A 1 81 ? -0.607 -12.891 -8.844 1 97.88 81 MET A CA 1
ATOM 580 C C . MET A 1 81 ? -0.873 -11.539 -8.18 1 97.88 81 MET A C 1
ATOM 582 O O . MET A 1 81 ? 0.032 -10.945 -7.594 1 97.88 81 MET A O 1
ATOM 586 N N . LEU A 1 82 ? -2.078 -11.094 -8.336 1 96.62 82 LEU A N 1
ATOM 587 C CA . LEU A 1 82 ? -2.502 -9.875 -7.648 1 96.62 82 LEU A CA 1
ATOM 588 C C . LEU A 1 82 ? -3.43 -10.211 -6.484 1 96.62 82 LEU A C 1
ATOM 590 O O . LEU A 1 82 ? -4.398 -10.961 -6.648 1 96.62 82 LEU A O 1
ATOM 594 N N . VAL A 1 83 ? -3.096 -9.656 -5.328 1 96.31 83 VAL A N 1
ATOM 595 C CA . VAL A 1 83 ? -3.902 -9.875 -4.133 1 96.31 83 VAL A CA 1
ATOM 596 C C . VAL A 1 83 ? -4.383 -8.531 -3.588 1 96.31 83 VAL A C 1
ATOM 598 O O . VAL A 1 83 ? -3.57 -7.676 -3.225 1 96.31 83 VAL A O 1
ATOM 601 N N . GLN A 1 84 ? -5.703 -8.398 -3.471 1 90.88 84 GLN A N 1
ATOM 602 C CA . GLN A 1 84 ? -6.297 -7.141 -3.027 1 90.88 84 GLN A CA 1
ATOM 603 C C . GLN A 1 84 ? -6.488 -7.129 -1.513 1 90.88 84 GLN A C 1
ATOM 605 O O . GLN A 1 84 ? -6.547 -8.188 -0.879 1 90.88 84 GLN A O 1
ATOM 610 N N . ASP A 1 85 ? -6.562 -5.941 -1.038 1 87.44 85 ASP A N 1
ATOM 611 C CA . ASP A 1 85 ? -6.926 -5.656 0.346 1 87.44 85 ASP A CA 1
ATOM 612 C C . ASP A 1 85 ? -6.02 -6.41 1.319 1 87.44 85 ASP A C 1
ATOM 614 O O . ASP A 1 85 ? -6.504 -7.047 2.258 1 87.44 85 ASP A O 1
ATOM 618 N N . THR A 1 86 ? -4.758 -6.34 0.996 1 87.25 86 THR A N 1
ATOM 619 C CA . THR A 1 86 ? -3.754 -6.988 1.833 1 87.25 86 THR A CA 1
ATOM 620 C C . THR A 1 86 ? -2.516 -6.105 1.971 1 87.25 86 THR A C 1
ATOM 622 O O . THR A 1 86 ? -2.447 -5.023 1.384 1 87.25 86 THR A O 1
ATOM 625 N N . THR A 1 87 ? -1.574 -6.52 2.83 1 84.31 87 THR A N 1
ATOM 626 C CA . THR A 1 87 ? -0.321 -5.801 3.029 1 84.31 87 THR A CA 1
ATOM 627 C C . THR A 1 87 ? 0.87 -6.668 2.631 1 84.31 87 THR A C 1
ATOM 629 O O . THR A 1 87 ? 0.766 -7.895 2.598 1 84.31 87 THR A O 1
ATOM 632 N N . LEU A 1 88 ? 2.012 -6.008 2.357 1 86.62 88 LEU A N 1
ATOM 633 C CA . LEU A 1 88 ? 3.24 -6.73 2.047 1 86.62 88 LEU A CA 1
ATOM 634 C C . LEU A 1 88 ? 3.641 -7.641 3.203 1 86.62 88 LEU A C 1
ATOM 636 O O . LEU A 1 88 ? 3.98 -8.805 2.99 1 86.62 88 LEU A O 1
ATOM 640 N N . LYS A 1 89 ? 3.566 -7.121 4.328 1 85.56 89 LYS A N 1
ATOM 641 C CA . LYS A 1 89 ? 3.959 -7.871 5.516 1 85.56 89 LYS A CA 1
ATOM 642 C C . LYS A 1 89 ? 3.068 -9.094 5.711 1 85.56 89 LYS A C 1
ATOM 644 O O . LYS A 1 89 ? 3.564 -10.195 5.969 1 85.56 89 LYS A O 1
ATOM 649 N N . GLY A 1 90 ? 1.755 -8.938 5.566 1 91.38 90 GLY A N 1
ATOM 650 C CA . GLY A 1 90 ? 0.818 -10.039 5.727 1 91.38 90 GLY A 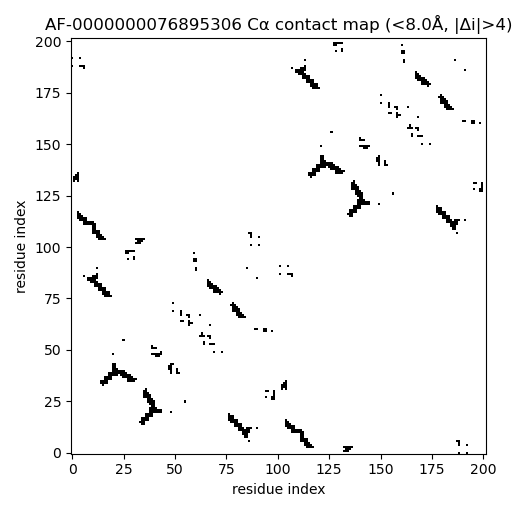CA 1
ATOM 651 C C . GLY A 1 90 ? 1.032 -11.148 4.719 1 91.38 90 GLY A C 1
ATOM 652 O O . GLY A 1 90 ? 1.014 -12.328 5.074 1 91.38 90 GLY A O 1
ATOM 653 N N . VAL A 1 91 ? 1.245 -10.766 3.512 1 95.31 91 VAL A N 1
ATOM 654 C CA . VAL A 1 91 ? 1.478 -11.75 2.459 1 95.31 91 VAL A CA 1
ATOM 655 C C . VAL A 1 91 ? 2.771 -12.508 2.738 1 95.31 91 VAL A C 1
ATOM 657 O O . VAL A 1 91 ? 2.799 -13.742 2.68 1 95.31 91 VAL A O 1
ATOM 660 N N . PHE A 1 92 ? 3.807 -11.797 3.072 1 95.12 92 PHE A N 1
ATOM 661 C CA . PHE A 1 92 ? 5.109 -12.406 3.314 1 95.12 92 PHE A CA 1
ATOM 662 C C . PHE A 1 92 ? 5.035 -13.398 4.469 1 95.12 92 PHE A C 1
ATOM 664 O O . PHE A 1 92 ? 5.52 -14.523 4.359 1 95.12 92 PHE A O 1
ATOM 671 N N . GLU A 1 93 ? 4.422 -13.023 5.492 1 95.44 93 GLU A N 1
ATOM 672 C CA . GLU A 1 93 ? 4.32 -13.875 6.672 1 95.44 93 GLU A CA 1
ATOM 673 C C . GLU A 1 93 ? 3.494 -15.125 6.379 1 95.44 93 GLU A C 1
ATOM 675 O O . GLU A 1 93 ? 3.822 -16.219 6.848 1 95.44 93 GLU A O 1
ATOM 680 N N . ALA A 1 94 ? 2.41 -14.969 5.652 1 97.31 94 ALA A N 1
ATOM 681 C CA . ALA A 1 94 ? 1.565 -16.109 5.293 1 97.31 94 ALA A CA 1
ATOM 682 C C . ALA A 1 94 ? 2.322 -17.094 4.41 1 97.31 94 ALA A C 1
ATOM 684 O O . ALA A 1 94 ? 2.232 -18.312 4.609 1 97.31 94 ALA A O 1
ATOM 685 N N . LEU A 1 95 ? 3.08 -16.531 3.445 1 97.81 95 LEU A N 1
ATOM 686 C CA . LEU A 1 95 ? 3.859 -17.391 2.559 1 97.81 95 LEU A CA 1
ATOM 687 C C . LEU A 1 95 ? 4.949 -18.141 3.332 1 97.81 95 LEU A C 1
ATOM 689 O O . LEU A 1 95 ? 5.176 -19.328 3.107 1 97.81 95 LEU A O 1
ATOM 693 N N . LYS A 1 96 ? 5.605 -17.438 4.23 1 96.56 96 LYS A N 1
ATOM 694 C CA . LYS A 1 96 ? 6.652 -18.031 5.051 1 96.56 96 LYS A CA 1
ATOM 695 C C . LYS A 1 96 ? 6.098 -19.172 5.902 1 96.56 96 LYS A C 1
ATOM 697 O O . LYS A 1 96 ? 6.723 -20.234 6.027 1 96.56 96 LYS A O 1
ATOM 702 N N . LYS A 1 97 ? 4.996 -18.906 6.434 1 96.69 97 LYS A N 1
ATOM 703 C CA . LYS A 1 97 ? 4.352 -19.922 7.266 1 96.69 97 LYS A CA 1
ATOM 704 C C . LYS A 1 97 ? 4.004 -21.172 6.445 1 96.69 97 LYS A C 1
ATOM 706 O O . LYS A 1 97 ? 4.148 -22.297 6.926 1 96.69 97 LYS A O 1
ATOM 711 N N . ALA A 1 98 ? 3.52 -20.953 5.281 1 96.62 98 ALA A N 1
ATOM 712 C CA . ALA A 1 98 ? 3.09 -22.047 4.41 1 96.62 98 ALA A CA 1
ATOM 713 C C . ALA A 1 98 ? 4.289 -22.812 3.863 1 96.62 98 ALA A C 1
ATOM 715 O O . ALA A 1 98 ? 4.176 -23.984 3.525 1 96.62 98 ALA A O 1
ATOM 716 N N . CYS A 1 99 ? 5.387 -22.094 3.525 1 92.62 99 CYS A N 1
ATOM 717 C CA . CYS A 1 99 ? 6.578 -22.734 2.971 1 92.62 99 CYS A CA 1
ATOM 718 C C . CYS A 1 99 ? 7.238 -23.641 3.996 1 92.62 99 CYS A C 1
ATOM 720 O O . CYS A 1 99 ? 7.871 -24.641 3.631 1 92.62 99 CYS A O 1
ATOM 722 N N . GLY A 1 100 ? 6.855 -23.562 5.332 1 75.69 100 GLY A N 1
ATOM 723 C CA . GLY A 1 100 ? 7.402 -24.422 6.375 1 75.69 100 GLY A CA 1
ATOM 724 C C . GLY A 1 100 ? 8.836 -24.078 6.738 1 75.69 100 GLY A C 1
ATOM 725 O O . GLY A 1 100 ? 9.477 -23.281 6.055 1 75.69 100 GLY A O 1
ATOM 726 N N . PRO A 1 101 ? 9.375 -24.422 8.078 1 62.31 101 PRO A N 1
ATOM 727 C CA . PRO A 1 101 ? 10.812 -24.516 8.336 1 62.31 101 PRO A CA 1
ATOM 728 C C . PRO A 1 101 ? 11.516 -25.516 7.426 1 62.31 101 PRO A C 1
ATOM 730 O O . PRO A 1 101 ? 10.883 -26.422 6.902 1 62.31 101 PRO A O 1
ATOM 733 N N . PHE B 1 1 ? 11.773 -6.645 1.982 1 78 1 PHE B N 1
ATOM 734 C CA . PHE B 1 1 ? 10.984 -7.754 1.451 1 78 1 PHE B CA 1
ATOM 735 C C . PHE B 1 1 ? 11.609 -8.289 0.166 1 78 1 PHE B C 1
ATOM 737 O O . PHE B 1 1 ? 12.289 -7.555 -0.553 1 78 1 PHE B O 1
ATOM 744 N N . PRO B 1 2 ? 11.414 -9.586 -0.078 1 88.5 2 PRO B N 1
ATOM 745 C CA . PRO B 1 2 ? 11.977 -10.094 -1.333 1 88.5 2 PRO B CA 1
ATOM 746 C C . PRO B 1 2 ? 11.398 -9.398 -2.562 1 88.5 2 PRO B C 1
ATOM 748 O O . PRO B 1 2 ? 10.258 -8.922 -2.527 1 88.5 2 PRO B O 1
ATOM 751 N N . GLY B 1 3 ? 12.164 -9.406 -3.607 1 91.31 3 GLY B N 1
ATOM 752 C CA . GLY B 1 3 ? 11.797 -8.719 -4.836 1 91.31 3 GLY B CA 1
ATOM 753 C C . GLY B 1 3 ? 10.57 -9.312 -5.504 1 91.31 3 GLY B C 1
ATOM 754 O O . GLY B 1 3 ? 9.898 -8.648 -6.293 1 91.31 3 GLY B O 1
ATOM 755 N N . CYS B 1 4 ? 10.227 -10.484 -5.133 1 96.06 4 CYS B N 1
ATOM 756 C CA . CYS B 1 4 ? 9.102 -11.156 -5.762 1 96.06 4 CYS B CA 1
ATOM 757 C C . CYS B 1 4 ? 7.777 -10.656 -5.191 1 96.06 4 CYS B C 1
ATOM 759 O O . CYS B 1 4 ? 6.707 -11 -5.695 1 96.06 4 CYS B O 1
ATOM 761 N N . LEU B 1 5 ? 7.801 -9.883 -4.172 1 95.25 5 LEU B N 1
ATOM 762 C CA . LEU B 1 5 ? 6.625 -9.25 -3.576 1 95.25 5 LEU B CA 1
ATOM 763 C C . LEU B 1 5 ? 6.66 -7.738 -3.77 1 95.25 5 LEU B C 1
ATOM 765 O O . LEU B 1 5 ? 7.625 -7.082 -3.371 1 95.25 5 LEU B O 1
ATOM 769 N N . ARG B 1 6 ? 5.535 -7.246 -4.383 1 91.12 6 ARG B N 1
ATOM 770 C CA . ARG B 1 6 ? 5.535 -5.816 -4.66 1 91.12 6 ARG B CA 1
ATOM 771 C C . ARG B 1 6 ? 4.176 -5.199 -4.348 1 91.12 6 ARG B C 1
ATOM 773 O O . ARG B 1 6 ? 3.137 -5.801 -4.621 1 91.12 6 ARG B O 1
ATOM 780 N N . LEU B 1 7 ? 4.145 -4.047 -3.904 1 86.06 7 LEU B N 1
ATOM 781 C CA . LEU B 1 7 ? 2.93 -3.246 -3.775 1 86.06 7 LEU B CA 1
ATOM 782 C C . LEU B 1 7 ? 2.566 -2.594 -5.105 1 86.06 7 LEU B C 1
ATOM 784 O O . LEU B 1 7 ? 3.428 -2.016 -5.773 1 86.06 7 LEU B O 1
ATOM 788 N N . MET B 1 8 ? 1.157 -2.773 -5.449 1 84.06 8 MET B N 1
ATOM 789 C CA . MET B 1 8 ? 0.721 -2.213 -6.723 1 84.06 8 MET B CA 1
ATOM 790 C C . MET B 1 8 ? -0.052 -0.916 -6.512 1 84.06 8 MET B C 1
ATOM 792 O O . MET B 1 8 ? -0.837 -0.804 -5.57 1 84.06 8 MET B O 1
ATOM 796 N N . PRO B 1 9 ? 0.195 -0.004 -7.414 1 74.06 9 PRO B N 1
ATOM 797 C CA . PRO B 1 9 ? -0.682 1.169 -7.43 1 74.06 9 PRO B CA 1
ATOM 798 C C . PRO B 1 9 ? -2.105 0.834 -7.867 1 74.06 9 PRO B C 1
ATOM 800 O O . PRO B 1 9 ? -2.316 -0.13 -8.609 1 74.06 9 PRO B O 1
ATOM 803 N N . PRO B 1 10 ? -3.203 1.634 -7.348 1 72.25 10 PRO B N 1
ATOM 804 C CA . PRO B 1 10 ? -3.02 2.738 -6.402 1 72.25 10 PRO B CA 1
ATOM 805 C C . PRO B 1 10 ? -2.826 2.26 -4.965 1 72.25 10 PRO B C 1
ATOM 807 O O . PRO B 1 10 ? -3.299 1.18 -4.602 1 72.25 10 PRO B O 1
ATOM 810 N N . SER B 1 11 ? -1.971 2.693 -4.426 1 86.19 11 SER B N 1
ATOM 811 C CA . SER B 1 11 ? -1.812 2.551 -2.98 1 86.19 11 SER B CA 1
ATOM 812 C C . SER B 1 11 ? -1.969 3.893 -2.271 1 86.19 11 SER B C 1
ATOM 814 O O . SER B 1 11 ? -1.618 4.938 -2.824 1 86.19 11 SER B O 1
ATOM 816 N N . THR B 1 12 ? -2.844 3.842 -1.227 1 90.25 12 THR B N 1
ATOM 817 C CA . THR B 1 12 ? -3.047 5.055 -0.44 1 90.25 12 THR B CA 1
ATOM 818 C C . THR B 1 12 ? -2.33 4.953 0.903 1 90.25 12 THR B C 1
ATOM 820 O O . THR B 1 12 ? -2.41 3.926 1.581 1 90.25 12 THR B O 1
ATOM 823 N N . VAL B 1 13 ? -1.621 6.004 1.271 1 93.25 13 VAL B N 1
ATOM 824 C CA . VAL B 1 13 ? -0.991 6.109 2.582 1 93.25 13 VAL B CA 1
ATOM 825 C C . VAL B 1 13 ? -1.698 7.184 3.408 1 93.25 13 VAL B C 1
ATOM 827 O O . VAL B 1 13 ? -1.938 8.289 2.924 1 93.25 13 VAL B O 1
ATOM 830 N N . ALA B 1 14 ? -2.076 6.789 4.566 1 96.19 14 ALA B N 1
ATOM 831 C CA . ALA B 1 14 ? -2.596 7.758 5.527 1 96.19 14 ALA B CA 1
ATOM 832 C C . ALA B 1 14 ? -1.477 8.312 6.41 1 96.19 14 ALA B C 1
ATOM 834 O O . ALA B 1 14 ? -0.623 7.555 6.883 1 96.19 14 ALA B O 1
ATOM 835 N N . ILE B 1 15 ? -1.522 9.609 6.664 1 98 15 ILE B N 1
ATOM 836 C CA . ILE B 1 15 ? -0.601 10.312 7.551 1 98 15 ILE B CA 1
ATOM 837 C C . ILE B 1 15 ? -1.383 11.008 8.664 1 98 15 ILE B C 1
ATOM 839 O O . ILE B 1 15 ? -2.166 11.922 8.406 1 98 15 ILE B O 1
ATOM 843 N N . SER B 1 16 ? -1.176 10.617 9.867 1 98.38 16 SER B N 1
ATOM 844 C CA . SER B 1 16 ? -1.7 11.406 10.977 1 98.38 16 SER B CA 1
ATOM 845 C C . SER B 1 16 ? -0.889 12.68 11.18 1 98.38 16 SER B C 1
ATOM 847 O O . SER B 1 16 ? 0.332 12.625 11.344 1 98.38 16 SER B O 1
ATOM 849 N N . VAL B 1 17 ? -1.621 13.773 11.234 1 98.25 17 VAL B N 1
ATOM 850 C CA . VAL B 1 17 ? -0.935 15.062 11.281 1 98.25 17 VAL B CA 1
ATOM 851 C C . VAL B 1 17 ? -1.474 15.891 12.438 1 98.25 17 VAL B C 1
ATOM 853 O O . VAL B 1 17 ? -2.682 15.914 12.688 1 98.25 17 VAL B O 1
ATOM 856 N N . HIS B 1 18 ? -0.574 16.5 13.125 1 98.06 18 HIS B N 1
ATOM 857 C CA . HIS B 1 18 ? -0.894 17.625 14 1 98.06 18 HIS B CA 1
ATOM 858 C C . HIS B 1 18 ? -0.549 18.953 13.328 1 98.06 18 HIS B C 1
ATOM 860 O O . HIS B 1 18 ? 0.627 19.297 13.211 1 98.06 18 HIS B O 1
ATOM 866 N N . ALA B 1 19 ? -1.565 19.688 12.961 1 97.25 19 ALA B N 1
ATOM 867 C CA . ALA B 1 19 ? -1.381 20.922 12.188 1 97.25 19 ALA B CA 1
ATOM 868 C C . ALA B 1 19 ? -1.504 22.156 13.078 1 97.25 19 ALA B C 1
ATOM 870 O O . ALA B 1 19 ? -2.416 22.234 13.906 1 97.25 19 ALA B O 1
ATOM 871 N N . LYS B 1 20 ? -0.624 23.062 12.898 1 96.56 20 LYS B N 1
ATOM 872 C CA . LYS B 1 20 ? -0.649 24.375 13.555 1 96.56 20 LYS B CA 1
ATOM 873 C C . LYS B 1 20 ? -0.774 25.5 12.539 1 96.56 20 LYS B C 1
ATOM 875 O O . LYS B 1 20 ? 0.219 25.906 11.938 1 96.56 20 LYS B O 1
ATOM 880 N N . PRO B 1 21 ? -1.918 26.078 12.477 1 96.5 21 PRO B N 1
ATOM 881 C CA . PRO B 1 21 ? -2.098 27.172 11.539 1 96.5 21 PRO B CA 1
ATOM 882 C C . PRO B 1 21 ? -1.493 28.484 12.047 1 96.5 21 PRO B C 1
ATOM 884 O O . PRO B 1 21 ? -1.121 28.594 13.219 1 96.5 21 PRO B O 1
ATOM 887 N N . GLY B 1 22 ? -1.33 29.469 11.109 1 95.38 22 GLY B N 1
ATOM 888 C CA . GLY B 1 22 ? -0.935 30.812 11.469 1 95.38 22 GLY B CA 1
ATOM 889 C C . GLY B 1 22 ? 0.554 30.953 11.719 1 95.38 22 GLY B C 1
ATOM 890 O O . GLY B 1 22 ? 0.983 31.859 12.453 1 95.38 22 GLY B O 1
ATOM 891 N N . SER B 1 23 ? 1.272 30.109 11.164 1 95.75 23 SER B N 1
ATOM 892 C CA . SER B 1 23 ? 2.721 30.188 11.32 1 95.75 23 SER B CA 1
ATOM 893 C C . SER B 1 23 ? 3.344 31.062 10.234 1 95.75 23 SER B C 1
ATOM 895 O O . SER B 1 23 ? 2.668 31.453 9.281 1 95.75 23 SER B O 1
ATOM 897 N N . LYS B 1 24 ? 4.566 31.359 10.43 1 94.25 24 LYS B N 1
ATOM 898 C CA . LYS B 1 24 ? 5.27 32.219 9.477 1 94.25 24 LYS B CA 1
ATOM 899 C C . LYS B 1 24 ? 5.547 31.453 8.172 1 94.25 24 LYS B C 1
ATOM 901 O O . LYS B 1 24 ? 5.391 32 7.086 1 94.25 24 LYS B O 1
ATOM 906 N N . MET B 1 25 ? 5.988 30.141 8.328 1 96.06 25 MET B N 1
ATOM 907 C CA . MET B 1 25 ? 6.305 29.312 7.168 1 96.06 25 MET B CA 1
ATOM 908 C C . MET B 1 25 ? 5.797 27.891 7.371 1 96.06 25 MET B C 1
ATOM 910 O O . MET B 1 25 ? 5.812 27.375 8.492 1 96.06 25 MET B O 1
ATOM 914 N N . ALA B 1 26 ? 5.477 27.344 6.305 1 97.12 26 ALA B N 1
ATOM 915 C CA . ALA B 1 26 ? 5.082 25.938 6.359 1 97.12 26 ALA B CA 1
ATOM 916 C C . ALA B 1 26 ? 6.293 25.031 6.586 1 97.12 26 ALA B C 1
ATOM 918 O O . ALA B 1 26 ? 7.293 25.125 5.867 1 97.12 26 ALA B O 1
ATOM 919 N N . THR B 1 27 ? 6.238 24.125 7.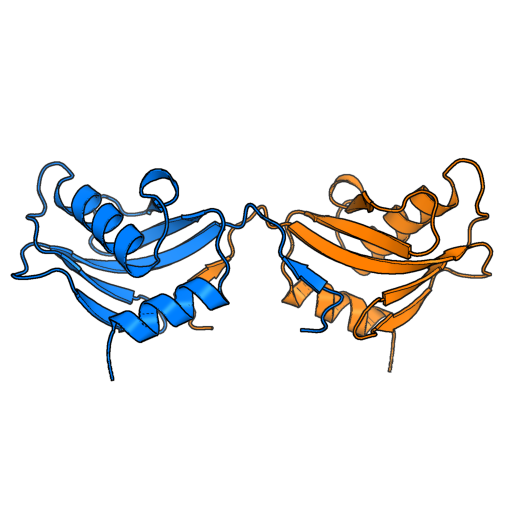57 1 97.31 27 THR B N 1
ATOM 920 C CA . THR B 1 27 ? 7.387 23.297 7.922 1 97.31 27 THR B CA 1
ATOM 921 C C . THR B 1 27 ? 6.934 22 8.578 1 97.31 27 THR B C 1
ATOM 923 O O . THR B 1 27 ? 5.934 21.984 9.297 1 97.31 27 THR B O 1
ATOM 926 N N . ILE B 1 28 ? 7.645 20.906 8.25 1 98.31 28 ILE B N 1
ATOM 927 C CA . ILE B 1 28 ? 7.516 19.688 9.062 1 98.31 28 ILE B CA 1
ATOM 928 C C . ILE B 1 28 ? 8.328 19.844 10.344 1 98.31 28 ILE B C 1
ATOM 930 O O . ILE B 1 28 ? 9.555 19.984 10.297 1 98.31 28 ILE B O 1
ATOM 934 N N . THR B 1 29 ? 7.762 19.766 11.445 1 97 29 THR B N 1
ATOM 935 C CA . THR B 1 29 ? 8.453 20.094 12.688 1 97 29 THR B CA 1
ATOM 936 C C . THR B 1 29 ? 8.961 18.828 13.375 1 97 29 THR B C 1
ATOM 938 O O . THR B 1 29 ? 9.953 18.859 14.102 1 97 29 THR B O 1
ATOM 941 N N . GLU B 1 30 ? 8.344 17.719 13.297 1 96.31 30 GLU B N 1
ATOM 942 C CA . GLU B 1 30 ? 8.734 16.438 13.867 1 96.31 30 GLU B CA 1
ATOM 943 C C . GLU B 1 30 ? 7.977 15.273 13.219 1 96.31 30 GLU B C 1
ATOM 945 O O . GLU B 1 30 ? 6.906 15.477 12.641 1 96.31 30 GLU B O 1
ATOM 950 N N . ILE B 1 31 ? 8.578 14.125 13.336 1 97 31 ILE B N 1
ATOM 951 C CA . ILE B 1 31 ? 7.914 12.875 12.969 1 97 31 ILE B CA 1
ATOM 952 C C . ILE B 1 31 ? 7.762 11.992 14.203 1 97 31 ILE B C 1
ATOM 954 O O . ILE B 1 31 ? 8.68 11.258 14.57 1 97 31 ILE B O 1
ATOM 958 N N . GLY B 1 32 ? 6.613 12.164 14.781 1 96.19 32 GLY B N 1
ATOM 959 C CA . GLY B 1 32 ? 6.34 11.398 15.992 1 96.19 32 GLY B CA 1
ATOM 960 C C . GLY B 1 32 ? 5.746 10.031 15.711 1 96.19 32 GLY B C 1
ATOM 961 O O . GLY B 1 32 ? 5.508 9.68 14.555 1 96.19 32 GLY B O 1
ATOM 962 N N . GLU B 1 33 ? 5.531 9.336 16.844 1 95.62 33 GLU B N 1
ATOM 963 C CA . GLU B 1 33 ? 4.891 8.031 16.734 1 95.62 33 GLU B CA 1
ATOM 964 C C . GLU B 1 33 ? 3.414 8.164 16.375 1 95.62 33 GLU B C 1
ATOM 966 O O . GLU B 1 33 ? 2.902 7.422 15.531 1 95.62 33 GLU B O 1
ATOM 971 N N . GLU B 1 34 ? 2.727 9.18 16.891 1 96.06 34 GLU B N 1
ATOM 972 C CA . GLU B 1 34 ? 1.28 9.297 16.75 1 96.06 34 GLU B CA 1
ATOM 973 C C . GLU B 1 34 ? 0.916 10.266 15.625 1 96.06 34 GLU B C 1
ATOM 975 O O . GLU B 1 34 ? -0.138 10.125 15 1 96.06 34 GLU B O 1
ATOM 980 N N . ALA B 1 35 ? 1.86 11.25 15.445 1 98.19 35 ALA B N 1
ATOM 981 C CA . ALA B 1 35 ? 1.516 12.258 14.445 1 98.19 35 ALA B CA 1
ATOM 982 C C . ALA B 1 35 ? 2.766 12.953 13.914 1 98.19 35 ALA B C 1
ATOM 984 O O . ALA B 1 35 ? 3.775 13.047 14.609 1 98.19 35 ALA B O 1
ATOM 985 N N . VAL B 1 36 ? 2.607 13.406 12.695 1 98.31 36 VAL B N 1
ATOM 986 C CA . VAL B 1 36 ? 3.578 14.336 12.117 1 98.31 36 VAL B CA 1
ATOM 987 C C . VAL B 1 36 ? 3.205 15.766 12.484 1 98.31 36 VAL B C 1
ATOM 989 O O . VAL B 1 36 ? 2.076 16.203 12.25 1 98.31 36 VAL B O 1
ATOM 992 N N . GLY B 1 37 ? 4.16 16.453 13.094 1 98.25 37 GLY B N 1
ATOM 993 C CA . GLY B 1 37 ? 3.951 17.875 13.344 1 98.25 37 GLY B CA 1
ATOM 994 C C . GLY B 1 37 ? 4.176 18.734 12.117 1 98.25 37 GLY B C 1
ATOM 995 O O . GLY B 1 37 ? 5.234 18.672 11.492 1 98.25 37 GLY B O 1
ATOM 996 N N . VAL B 1 38 ? 3.15 19.594 11.797 1 98.12 38 VAL B N 1
ATOM 997 C CA . VAL B 1 38 ? 3.232 20.469 10.641 1 98.12 38 VAL B CA 1
ATOM 998 C C . VAL B 1 38 ? 2.768 21.875 11.016 1 98.12 38 VAL B C 1
ATOM 1000 O O . VAL B 1 38 ? 1.721 22.031 11.648 1 98.12 38 VAL B O 1
ATOM 1003 N N . GLN B 1 39 ? 3.588 22.812 10.695 1 97.56 39 GLN B N 1
ATOM 1004 C CA . GLN B 1 39 ? 3.166 24.203 10.75 1 97.56 39 GLN B CA 1
ATOM 1005 C C . GLN B 1 39 ? 2.771 24.719 9.367 1 97.56 39 GLN B C 1
ATOM 1007 O O . GLN B 1 39 ? 3.414 24.375 8.367 1 97.56 39 GLN B O 1
ATOM 1012 N N . ILE B 1 40 ? 1.675 25.547 9.398 1 97 40 ILE B N 1
ATOM 1013 C CA . ILE B 1 40 ? 1.185 26.047 8.117 1 97 40 ILE B CA 1
ATOM 1014 C C . ILE B 1 40 ? 1.092 27.578 8.156 1 97 40 ILE B C 1
ATOM 1016 O O . ILE B 1 40 ? 0.668 28.156 9.164 1 97 40 ILE B O 1
ATOM 1020 N N . ASP B 1 41 ? 1.495 28.141 7.094 1 96.25 41 ASP B N 1
ATOM 1021 C CA . ASP B 1 41 ? 1.498 29.594 6.996 1 96.25 41 ASP B CA 1
ATOM 1022 C C . ASP B 1 41 ? 0.179 30.109 6.422 1 96.25 41 ASP B C 1
ATOM 1024 O O . ASP B 1 41 ? 0.172 30.859 5.441 1 96.25 41 ASP B O 1
ATOM 1028 N N . ALA B 1 42 ? -0.921 29.75 6.949 1 95.44 42 ALA B N 1
ATOM 1029 C CA . ALA B 1 42 ? -2.283 30.156 6.637 1 95.44 42 ALA B CA 1
ATOM 1030 C C . ALA B 1 42 ? -3.158 30.172 7.887 1 95.44 42 ALA B C 1
ATOM 1032 O O . ALA B 1 42 ? -2.994 29.328 8.773 1 95.44 42 ALA B O 1
ATOM 1033 N N . PRO B 1 43 ? -4.059 31.109 7.957 1 93 43 PRO B N 1
ATOM 1034 C CA . PRO B 1 43 ? -4.957 31.141 9.117 1 93 43 PRO B CA 1
ATOM 1035 C C . PRO B 1 43 ? -6 30.031 9.094 1 93 43 PRO B C 1
ATOM 1037 O O . PRO B 1 43 ? -6.324 29.5 8.023 1 93 43 PRO B O 1
ATOM 1040 N N . ALA B 1 44 ? -6.516 29.688 10.242 1 88.31 44 ALA B N 1
ATOM 1041 C CA . ALA B 1 44 ? -7.551 28.656 10.359 1 88.31 44 ALA B CA 1
ATOM 1042 C C . ALA B 1 44 ? -8.914 29.219 9.945 1 88.31 44 ALA B C 1
ATOM 1044 O O . ALA B 1 44 ? -9.797 29.391 10.781 1 88.31 44 ALA B O 1
ATOM 1045 N N . ARG B 1 45 ? -9.055 29.547 8.852 1 84.81 45 ARG B N 1
ATOM 1046 C CA . ARG B 1 45 ? -10.297 30.156 8.391 1 84.81 45 ARG B CA 1
ATOM 1047 C C . ARG B 1 45 ? -10.742 29.531 7.062 1 84.81 45 ARG B C 1
ATOM 1049 O O . ARG B 1 45 ? -9.93 29.375 6.148 1 84.81 45 ARG B O 1
ATOM 1056 N N . ASP B 1 46 ? -12.016 29.219 7.047 1 81.75 46 ASP B N 1
ATOM 1057 C CA . ASP B 1 46 ? -12.742 28.875 5.824 1 81.75 46 ASP B CA 1
ATOM 1058 C C . ASP B 1 46 ? -11.977 27.844 5.008 1 81.75 46 ASP B C 1
ATOM 1060 O O . ASP B 1 46 ? -11.867 27.953 3.785 1 81.75 46 ASP B O 1
ATOM 1064 N N . GLY B 1 47 ? -11.281 27.031 5.547 1 87.75 47 GLY B N 1
ATOM 1065 C CA . GLY B 1 47 ? -10.633 25.953 4.809 1 87.75 47 GLY B CA 1
ATOM 1066 C C . GLY B 1 47 ? -9.273 26.328 4.27 1 87.75 47 GLY B C 1
ATOM 1067 O O . GLY B 1 47 ? -8.586 25.5 3.662 1 87.75 47 GLY B O 1
ATOM 1068 N N . GLU B 1 48 ? -8.852 27.547 4.426 1 92.12 48 GLU B N 1
ATOM 1069 C CA . GLU B 1 48 ? -7.57 28.016 3.904 1 92.12 48 GLU B CA 1
ATOM 1070 C C . GLU B 1 48 ? -6.414 27.188 4.473 1 92.12 48 GLU B C 1
ATOM 1072 O O . GLU B 1 48 ? -5.5 26.812 3.742 1 92.12 48 GLU B O 1
ATOM 1077 N N . ALA B 1 49 ? -6.5 26.969 5.684 1 95.06 49 ALA B N 1
ATOM 1078 C CA . ALA B 1 49 ? -5.453 26.172 6.32 1 95.06 49 ALA B CA 1
ATOM 1079 C C . ALA B 1 49 ? -5.406 24.766 5.738 1 95.06 49 ALA B C 1
ATOM 1081 O O . ALA B 1 49 ? -4.324 24.203 5.523 1 95.06 49 ALA B O 1
ATOM 1082 N N . ASN B 1 50 ? -6.527 24.156 5.473 1 95.69 50 ASN B N 1
ATOM 1083 C CA . ASN B 1 50 ? -6.605 22.828 4.902 1 95.69 50 ASN B CA 1
ATOM 1084 C C . ASN B 1 50 ? -6.055 22.781 3.479 1 95.69 50 ASN B C 1
ATOM 1086 O O . ASN B 1 50 ? -5.316 21.859 3.117 1 95.69 50 ASN B O 1
ATOM 1090 N N . ALA B 1 51 ? -6.41 23.797 2.756 1 96.25 51 ALA B N 1
ATOM 1091 C CA . ALA B 1 51 ? -5.898 23.891 1.391 1 96.25 51 ALA B CA 1
ATOM 1092 C C . ALA B 1 51 ? -4.383 24.078 1.381 1 96.25 51 ALA B C 1
ATOM 1094 O O . ALA B 1 51 ? -3.682 23.438 0.588 1 96.25 51 ALA B O 1
ATOM 1095 N N . ALA B 1 52 ? -3.93 24.891 2.262 1 96.75 52 ALA B N 1
ATOM 1096 C CA . ALA B 1 52 ? -2.494 25.141 2.375 1 96.75 52 ALA B CA 1
ATOM 1097 C C . ALA B 1 52 ? -1.762 23.875 2.816 1 96.75 52 ALA B C 1
ATOM 1099 O O . ALA B 1 52 ? -0.655 23.594 2.35 1 96.75 52 ALA B O 1
ATOM 1100 N N . LEU B 1 53 ? -2.355 23.172 3.682 1 97.44 53 LEU B N 1
ATOM 1101 C CA . LEU B 1 53 ? -1.774 21.922 4.145 1 97.44 53 LEU B CA 1
ATOM 1102 C C . LEU B 1 53 ? -1.643 20.922 2.998 1 97.44 53 LEU B C 1
ATOM 1104 O O . LEU B 1 53 ? -0.591 20.297 2.826 1 97.44 53 LEU B O 1
ATOM 1108 N N . VAL B 1 54 ? -2.678 20.766 2.219 1 97.81 54 VAL B N 1
ATOM 1109 C CA . VAL B 1 54 ? -2.67 19.875 1.063 1 97.81 54 VAL B CA 1
ATOM 1110 C C . VAL B 1 54 ? -1.568 20.297 0.094 1 97.81 54 VAL B C 1
ATOM 1112 O O . VAL B 1 54 ? -0.8 19.453 -0.383 1 97.81 54 VAL B O 1
ATOM 1115 N N . ASP B 1 55 ? -1.458 21.562 -0.138 1 97.88 55 ASP B N 1
ATOM 1116 C CA . ASP B 1 55 ? -0.438 22.094 -1.04 1 97.88 55 ASP B CA 1
ATOM 1117 C C . ASP B 1 55 ? 0.965 21.781 -0.524 1 97.88 55 ASP B C 1
ATOM 1119 O O . ASP B 1 55 ? 1.828 21.344 -1.285 1 97.88 55 ASP B O 1
ATOM 1123 N N . PHE B 1 56 ? 1.166 22.016 0.664 1 98.44 56 PHE B N 1
ATOM 1124 C CA . PHE B 1 56 ? 2.48 21.828 1.268 1 98.44 56 PHE B CA 1
ATOM 1125 C C . PHE B 1 56 ? 2.881 20.359 1.262 1 98.44 56 PHE B C 1
ATOM 1127 O O . PHE B 1 56 ? 3.99 20.016 0.854 1 98.44 56 PHE B O 1
ATOM 1134 N N . ILE B 1 57 ? 1.95 19.484 1.668 1 98.31 57 ILE B N 1
ATOM 1135 C CA . ILE B 1 57 ? 2.227 18.047 1.723 1 98.31 57 ILE B CA 1
ATOM 1136 C C . ILE B 1 57 ? 2.504 17.516 0.316 1 98.31 57 ILE B C 1
ATOM 1138 O O . ILE B 1 57 ? 3.418 16.719 0.117 1 98.31 57 ILE B O 1
ATOM 1142 N N . SER B 1 58 ? 1.71 17.984 -0.624 1 98.44 58 SER B N 1
ATOM 1143 C CA . SER B 1 58 ? 1.957 17.578 -2.004 1 98.44 58 SER B CA 1
ATOM 1144 C C . SER B 1 58 ? 3.359 17.969 -2.453 1 98.44 58 SER B C 1
ATOM 1146 O O . SER B 1 58 ? 4.047 17.188 -3.117 1 98.44 58 SER B O 1
ATOM 1148 N N . SER B 1 59 ? 3.768 19.156 -2.076 1 98.31 59 SER B N 1
ATOM 1149 C CA . SER B 1 59 ? 5.094 19.641 -2.438 1 98.31 59 SER B CA 1
ATOM 1150 C C . SER B 1 59 ? 6.188 18.828 -1.759 1 98.31 59 SER B C 1
ATOM 1152 O O . SER B 1 59 ? 7.18 18.453 -2.393 1 98.31 59 SER B O 1
ATOM 1154 N N . VAL B 1 60 ? 6.051 18.531 -0.532 1 97.94 60 VAL B N 1
ATOM 1155 C CA . VAL B 1 60 ? 7.027 17.781 0.251 1 97.94 60 VAL B CA 1
ATOM 1156 C C . VAL B 1 60 ? 7.203 16.391 -0.344 1 97.94 60 VAL B C 1
ATOM 1158 O O . VAL B 1 60 ? 8.328 15.891 -0.447 1 97.94 60 VAL B O 1
ATOM 1161 N N . LEU B 1 61 ? 6.102 15.828 -0.723 1 97.62 61 LEU B N 1
ATOM 1162 C CA . LEU B 1 61 ? 6.121 14.438 -1.165 1 97.62 61 LEU B CA 1
ATOM 1163 C C . LEU B 1 61 ? 6.438 14.344 -2.654 1 97.62 61 LEU B C 1
ATOM 1165 O O . LEU B 1 61 ? 6.754 13.266 -3.16 1 97.62 61 LEU B O 1
ATOM 1169 N N . GLY B 1 62 ? 6.273 15.414 -3.318 1 97.5 62 GLY B N 1
ATOM 1170 C CA . GLY B 1 62 ? 6.496 15.406 -4.754 1 97.5 62 GLY B CA 1
ATOM 1171 C C . GLY B 1 62 ? 5.379 14.727 -5.527 1 97.5 62 GLY B C 1
ATOM 1172 O O . GLY B 1 62 ? 5.633 13.992 -6.484 1 97.5 62 GLY B O 1
ATOM 1173 N N . VAL B 1 63 ? 4.195 14.898 -5.113 1 96.62 63 VAL B N 1
ATOM 1174 C CA . VAL B 1 63 ? 3.031 14.328 -5.781 1 96.62 63 VAL B CA 1
ATOM 1175 C C . VAL B 1 63 ? 2.078 15.445 -6.203 1 96.62 63 VAL B C 1
ATOM 1177 O O . VAL B 1 63 ? 2.209 16.594 -5.75 1 96.62 63 VAL B O 1
ATOM 1180 N N . LYS B 1 64 ? 1.133 15.062 -7.055 1 96.56 64 LYS B N 1
ATOM 1181 C CA . LYS B 1 64 ? 0.137 16.031 -7.492 1 96.56 64 LYS B CA 1
ATOM 1182 C C . LYS B 1 64 ? -0.835 16.375 -6.367 1 96.56 64 LYS B C 1
ATOM 1184 O O . LYS B 1 64 ? -1.157 15.516 -5.539 1 96.56 64 LYS B O 1
ATOM 1189 N N . LYS B 1 65 ? -1.312 17.609 -6.383 1 96.62 65 LYS B N 1
ATOM 1190 C CA . LYS B 1 65 ? -2.268 18.078 -5.383 1 96.62 65 LYS B CA 1
ATOM 1191 C C . LYS B 1 65 ? -3.498 17.172 -5.336 1 96.62 65 LYS B C 1
ATOM 1193 O O . LYS B 1 65 ? -4.031 16.906 -4.258 1 96.62 65 LYS B O 1
ATOM 1198 N N . ARG B 1 66 ? -3.936 16.688 -6.461 1 94.62 66 ARG B N 1
ATOM 1199 C CA . ARG B 1 66 ? -5.145 15.875 -6.543 1 94.62 66 ARG B CA 1
ATOM 1200 C C . ARG B 1 66 ? -4.941 14.531 -5.855 1 94.62 66 ARG B C 1
ATOM 1202 O O . ARG B 1 66 ? -5.906 13.797 -5.629 1 94.62 66 ARG B O 1
ATOM 1209 N N . GLU B 1 67 ? -3.723 14.102 -5.602 1 95.12 67 GLU B N 1
ATOM 1210 C CA . GLU B 1 67 ? -3.402 12.828 -4.961 1 95.12 67 GLU B CA 1
ATOM 1211 C C . GLU B 1 67 ? -3.385 12.969 -3.441 1 95.12 67 GLU B C 1
ATOM 1213 O O . GLU B 1 67 ? -3.182 11.984 -2.727 1 95.12 67 GLU B O 1
ATOM 1218 N N . VAL B 1 68 ? -3.566 14.234 -2.939 1 97.31 68 VAL B N 1
ATOM 1219 C CA . VAL B 1 68 ? -3.549 14.5 -1.505 1 97.31 68 VAL B CA 1
ATOM 1220 C C . VAL B 1 68 ? -4.91 15.016 -1.058 1 97.31 68 VAL B C 1
ATOM 1222 O O . VAL B 1 68 ? -5.477 15.914 -1.687 1 97.31 68 VAL B O 1
ATOM 1225 N N . SER B 1 69 ? -5.434 14.438 0.008 1 96.94 69 SER B N 1
ATOM 1226 C CA . SER B 1 69 ? -6.707 14.898 0.542 1 96.94 69 SER B CA 1
ATOM 1227 C C . SER B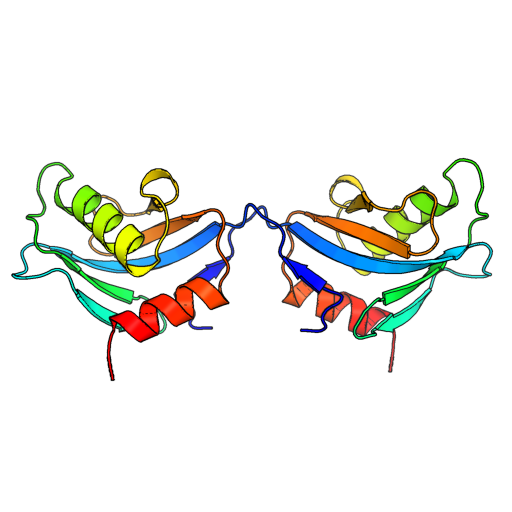 1 69 ? -6.754 14.766 2.061 1 96.94 69 SER B C 1
ATOM 1229 O O . SER B 1 69 ? -5.934 14.062 2.652 1 96.94 69 SER B O 1
ATOM 1231 N N . ILE B 1 70 ? -7.629 15.492 2.652 1 95.56 70 ILE B N 1
ATOM 1232 C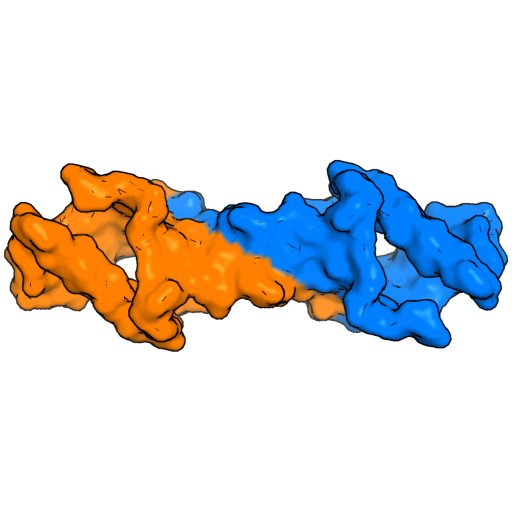 CA . ILE B 1 70 ? -7.902 15.336 4.078 1 95.56 70 ILE B CA 1
ATOM 1233 C C . ILE B 1 70 ? -8.969 14.258 4.285 1 95.56 70 ILE B C 1
ATOM 1235 O O . ILE B 1 70 ? -10.109 14.414 3.846 1 95.56 70 ILE B O 1
ATOM 1239 N N . GLY B 1 71 ? -8.68 13.227 4.926 1 95.06 71 GLY B N 1
ATOM 1240 C CA . GLY B 1 71 ? -9.586 12.109 5.148 1 95.06 71 GLY B CA 1
ATOM 1241 C C . GLY B 1 71 ? -10.477 12.297 6.359 1 95.06 71 GLY B C 1
ATOM 1242 O O . GLY B 1 71 ? -11.633 11.867 6.359 1 95.06 71 GLY B O 1
ATOM 1243 N N . SER B 1 72 ? -9.867 12.836 7.379 1 94.88 72 SER B N 1
ATOM 1244 C CA . SER B 1 72 ? -10.617 13.109 8.602 1 94.88 72 SER B CA 1
ATOM 1245 C C . SER B 1 72 ? -9.969 14.227 9.406 1 94.88 72 SER B C 1
ATOM 1247 O O . SER B 1 72 ? -8.781 14.508 9.25 1 94.88 72 SER B O 1
ATOM 1249 N N . GLY B 1 73 ? -10.852 14.969 10.188 1 94.5 73 GLY B N 1
ATOM 1250 C CA . GLY B 1 73 ? -10.336 15.984 11.094 1 94.5 73 GLY B CA 1
ATOM 1251 C C . GLY B 1 73 ? -10.188 17.344 10.43 1 94.5 73 GLY B C 1
ATOM 1252 O O . GLY B 1 73 ? -9.305 18.125 10.789 1 94.5 73 GLY B O 1
ATOM 1253 N N . SER B 1 74 ? -10.938 17.641 9.477 1 92.19 74 SER B N 1
ATOM 1254 C CA . SER B 1 74 ? -10.789 18.891 8.742 1 92.19 74 SER B CA 1
ATOM 1255 C C . SER B 1 74 ? -11.016 20.109 9.648 1 92.19 74 SER B C 1
ATOM 1257 O O . SER B 1 74 ? -10.516 21.188 9.375 1 92.19 74 SER B O 1
ATOM 1259 N N . LYS B 1 75 ? -11.68 19.859 10.672 1 91.5 75 LYS B N 1
ATOM 1260 C CA . LYS B 1 75 ? -11.984 20.984 11.555 1 91.5 75 LYS B CA 1
ATOM 1261 C C . LYS B 1 75 ? -11.164 20.906 12.844 1 91.5 75 LYS B C 1
ATOM 1263 O O . LYS B 1 75 ? -11.438 21.641 13.805 1 91.5 75 LYS B O 1
ATOM 1268 N N . SER B 1 76 ? -10.25 20.016 12.859 1 93.88 76 SER B N 1
ATOM 1269 C CA . SER B 1 76 ? -9.406 19.828 14.031 1 93.88 76 SER B CA 1
ATOM 1270 C C . SER B 1 76 ? -7.934 20.031 13.688 1 93.88 76 SER B C 1
ATOM 1272 O O . SER B 1 76 ? -7.562 20.078 12.516 1 93.88 76 SER B O 1
ATOM 1274 N N . ARG B 1 77 ? -7.258 20.281 14.766 1 94.75 77 ARG B N 1
ATOM 1275 C CA . ARG B 1 77 ? -5.812 20.312 14.578 1 94.75 77 ARG B CA 1
ATOM 1276 C C . ARG B 1 77 ? -5.262 18.938 14.266 1 94.75 77 ARG B C 1
ATOM 1278 O O . ARG B 1 77 ? -4.195 18.797 13.664 1 94.75 77 ARG B O 1
ATOM 1285 N N . GLU B 1 78 ? -5.887 17.906 14.797 1 96.38 78 GLU B N 1
ATOM 1286 C CA . GLU B 1 78 ? -5.551 16.516 14.5 1 96.38 78 GLU B CA 1
ATOM 1287 C C . GLU B 1 78 ? -6.254 16.031 13.234 1 96.38 78 GLU B C 1
ATOM 1289 O O . GLU B 1 78 ? -7.48 15.969 13.188 1 96.38 78 GLU B O 1
ATOM 1294 N N . LYS B 1 79 ? -5.383 15.633 12.117 1 95.75 79 LYS B N 1
ATOM 1295 C CA . LYS B 1 79 ? -5.992 15.242 10.852 1 95.75 79 LYS B CA 1
ATOM 1296 C C . LYS B 1 79 ? -5.281 14.031 10.25 1 95.75 79 LYS B C 1
ATOM 1298 O O . LYS B 1 79 ? -4.152 13.719 10.633 1 95.75 79 LYS B O 1
ATOM 1303 N N . VAL B 1 80 ? -6.07 13.422 9.484 1 97.31 80 VAL B N 1
ATOM 1304 C CA . VAL B 1 80 ? -5.492 12.336 8.695 1 97.31 80 VAL B CA 1
ATOM 1305 C C . VAL B 1 80 ? -5.449 12.734 7.223 1 97.31 80 VAL B C 1
ATOM 1307 O O . VAL B 1 80 ? -6.48 13.039 6.621 1 97.31 80 VAL B O 1
ATOM 1310 N N . MET B 1 81 ? -4.25 12.766 6.664 1 97.88 81 MET B N 1
ATOM 1311 C CA . MET B 1 81 ? -4.059 13.016 5.238 1 97.88 81 MET B CA 1
ATOM 1312 C C . MET B 1 81 ? -3.975 11.711 4.461 1 97.88 81 MET B C 1
ATOM 1314 O O . MET B 1 81 ? -3.32 10.766 4.898 1 97.88 81 MET B O 1
ATOM 1318 N N . LEU B 1 82 ? -4.668 11.68 3.379 1 96.69 82 LEU B N 1
ATOM 1319 C CA . LEU B 1 82 ? -4.574 10.531 2.477 1 96.69 82 LEU B CA 1
ATOM 1320 C C . LEU B 1 82 ? -3.768 10.891 1.232 1 96.69 82 LEU B C 1
ATOM 1322 O O . LEU B 1 82 ? -4.02 11.914 0.592 1 96.69 82 LEU B O 1
ATOM 1326 N N . VAL B 1 83 ? -2.799 10.039 0.929 1 96.31 83 VAL B N 1
ATOM 1327 C CA . VAL B 1 83 ? -1.957 10.234 -0.247 1 96.31 83 VAL B CA 1
ATOM 1328 C C . VAL B 1 83 ? -2.055 9.016 -1.161 1 96.31 83 VAL B C 1
ATOM 1330 O O . VAL B 1 83 ? -1.716 7.902 -0.759 1 96.31 83 VAL B O 1
ATOM 1333 N N . GLN B 1 84 ? -2.443 9.266 -2.406 1 91 84 GLN B N 1
ATOM 1334 C CA . GLN B 1 84 ? -2.643 8.18 -3.363 1 91 84 GLN B CA 1
ATOM 1335 C C . GLN B 1 84 ? -1.372 7.918 -4.168 1 91 84 GLN B C 1
ATOM 1337 O O . GLN B 1 84 ? -0.505 8.789 -4.273 1 91 84 GLN B O 1
ATOM 1342 N N . ASP B 1 85 ? -1.334 6.734 -4.668 1 87.56 85 ASP B N 1
ATOM 1343 C CA . ASP B 1 85 ? -0.321 6.297 -5.625 1 87.56 85 ASP B CA 1
ATOM 1344 C C . ASP B 1 85 ? 1.086 6.523 -5.074 1 87.56 85 ASP B C 1
ATOM 1346 O O . ASP B 1 85 ? 1.948 7.07 -5.766 1 87.56 85 ASP B O 1
ATOM 1350 N N . THR B 1 86 ? 1.221 6.141 -3.836 1 87.25 86 THR B N 1
ATOM 1351 C CA . THR B 1 86 ? 2.51 6.266 -3.162 1 87.25 86 THR B CA 1
ATOM 1352 C C . THR B 1 86 ? 2.787 5.043 -2.295 1 87.25 86 THR B C 1
ATOM 1354 O O . THR B 1 86 ? 1.967 4.125 -2.223 1 87.25 86 THR B O 1
ATOM 1357 N N . THR B 1 87 ? 4.004 4.977 -1.728 1 84.38 87 THR B N 1
ATOM 1358 C CA . THR B 1 87 ? 4.391 3.889 -0.839 1 84.38 87 THR B CA 1
ATOM 1359 C C . THR B 1 87 ? 4.723 4.418 0.553 1 84.38 87 THR B C 1
ATOM 1361 O O . THR B 1 87 ? 5.043 5.598 0.713 1 84.38 87 THR B O 1
ATOM 1364 N N . LEU B 1 88 ? 4.66 3.514 1.559 1 86.62 88 LEU B N 1
ATOM 1365 C CA . LEU B 1 88 ? 5.039 3.879 2.918 1 86.62 88 LEU B CA 1
ATOM 1366 C C . LEU B 1 88 ? 6.484 4.371 2.969 1 86.62 88 LEU B C 1
ATOM 1368 O O . LEU B 1 88 ? 6.773 5.398 3.586 1 86.62 88 LEU B O 1
ATOM 1372 N N . LYS B 1 89 ? 7.285 3.678 2.332 1 85.38 89 LYS B N 1
ATOM 1373 C CA . LYS B 1 89 ? 8.703 4.016 2.328 1 85.38 89 LYS B CA 1
ATOM 1374 C C . LYS B 1 89 ? 8.945 5.383 1.694 1 85.38 89 LYS B C 1
ATOM 1376 O O . LYS B 1 89 ? 9.688 6.203 2.238 1 85.38 89 LYS B O 1
ATOM 1381 N N . GLY B 1 90 ? 8.32 5.664 0.556 1 91.31 90 GLY B N 1
ATOM 1382 C CA . GLY B 1 90 ? 8.469 6.938 -0.127 1 91.31 90 GLY B CA 1
ATOM 1383 C C . GLY B 1 90 ? 7.996 8.117 0.701 1 91.31 90 GLY B C 1
ATOM 1384 O O . GLY B 1 90 ? 8.672 9.148 0.766 1 91.31 90 GLY B O 1
ATOM 1385 N N . VAL B 1 91 ? 6.887 7.938 1.312 1 95.31 91 VAL B N 1
ATOM 1386 C CA . VAL B 1 91 ? 6.336 9 2.15 1 95.31 91 VAL B CA 1
ATOM 1387 C C . VAL B 1 91 ? 7.27 9.258 3.33 1 95.31 91 VAL B C 1
ATOM 1389 O O . VAL B 1 91 ? 7.605 10.414 3.621 1 95.31 91 VAL B O 1
ATOM 1392 N N . PHE B 1 92 ? 7.715 8.219 3.971 1 95.12 92 PHE B N 1
ATOM 1393 C CA . PHE B 1 92 ? 8.57 8.344 5.145 1 95.12 92 PHE B CA 1
ATOM 1394 C C . PHE B 1 92 ? 9.875 9.055 4.789 1 95.12 92 PHE B C 1
ATOM 1396 O O . PHE B 1 92 ? 10.297 9.977 5.484 1 95.12 92 PHE B O 1
ATOM 1403 N N . GLU B 1 93 ? 10.453 8.672 3.756 1 95.38 93 GLU B N 1
ATOM 1404 C CA . GLU B 1 93 ? 11.727 9.258 3.342 1 95.38 93 GLU B CA 1
ATOM 1405 C C . GLU B 1 93 ? 11.562 10.734 2.975 1 95.38 93 GLU B C 1
ATOM 1407 O O . GLU B 1 93 ? 12.422 11.555 3.281 1 95.38 93 GLU B O 1
ATOM 1412 N N . ALA B 1 94 ? 10.484 11.055 2.287 1 97.25 94 ALA B N 1
ATOM 1413 C CA . ALA B 1 94 ? 10.219 12.438 1.908 1 97.25 94 ALA B CA 1
ATOM 1414 C C . ALA B 1 94 ? 10.008 13.312 3.141 1 97.25 94 ALA B C 1
ATOM 1416 O O . ALA B 1 94 ? 10.523 14.43 3.213 1 97.25 94 ALA B O 1
ATOM 1417 N N . LEU B 1 95 ? 9.25 12.766 4.109 1 97.81 95 LEU B N 1
ATOM 1418 C CA . LEU B 1 95 ? 9 13.516 5.336 1 97.81 95 LEU B CA 1
ATOM 1419 C C . LEU B 1 95 ? 10.289 13.711 6.125 1 97.81 95 LEU B C 1
ATOM 1421 O O . LEU B 1 95 ? 10.539 14.797 6.656 1 97.81 95 LEU B O 1
ATOM 1425 N N . LYS B 1 96 ? 11.094 12.688 6.199 1 96.56 96 LYS B N 1
ATOM 1426 C CA . LYS B 1 96 ? 12.375 12.766 6.902 1 96.56 96 LYS B CA 1
ATOM 1427 C C . LYS B 1 96 ? 13.281 13.82 6.277 1 96.56 96 LYS B C 1
ATOM 1429 O O . LYS B 1 96 ? 13.938 14.586 6.988 1 96.56 96 LYS B O 1
ATOM 1434 N N . LYS B 1 97 ? 13.297 13.797 5.031 1 96.75 97 LYS B N 1
ATOM 1435 C CA . LYS B 1 97 ? 14.117 14.766 4.312 1 96.75 97 LYS B CA 1
ATOM 1436 C C . LYS B 1 97 ? 13.648 16.203 4.586 1 96.75 97 LYS B C 1
ATOM 1438 O O . LYS B 1 97 ? 14.469 17.109 4.734 1 96.75 97 LYS B O 1
ATOM 1443 N N . ALA B 1 98 ? 12.383 16.375 4.59 1 96.69 98 ALA B N 1
ATOM 1444 C CA . ALA B 1 98 ? 11.789 17.703 4.785 1 96.69 98 ALA B CA 1
ATOM 1445 C C . ALA B 1 98 ? 11.961 18.172 6.23 1 96.69 98 ALA B C 1
ATOM 1447 O O . ALA B 1 98 ? 11.984 19.375 6.5 1 96.69 98 ALA B O 1
ATOM 1448 N N . CYS B 1 99 ? 11.828 17.25 7.207 1 92.69 99 CYS B N 1
ATOM 1449 C CA . CYS B 1 99 ? 11.945 17.594 8.617 1 92.69 99 CYS B CA 1
ATOM 1450 C C . CYS B 1 99 ? 13.367 18.031 8.953 1 92.69 99 CYS B C 1
ATOM 1452 O O . CYS B 1 99 ? 13.57 18.844 9.859 1 92.69 99 CYS B O 1
ATOM 1454 N N . GLY B 1 100 ? 14.383 17.812 8.047 1 75.69 100 GLY B N 1
ATOM 1455 C CA . GLY B 1 100 ? 15.766 18.219 8.266 1 75.69 100 GLY B CA 1
ATOM 1456 C C . GLY B 1 100 ? 16.469 17.406 9.328 1 75.69 100 GLY B C 1
ATOM 1457 O O . GLY B 1 100 ? 15.844 16.609 10.031 1 75.69 100 GLY B O 1
ATOM 1458 N N . PRO B 1 101 ? 17.953 17.297 9.328 1 62 101 PRO B N 1
ATOM 1459 C CA . PRO B 1 101 ? 18.719 16.875 10.508 1 62 101 PRO B CA 1
ATOM 1460 C C . PRO B 1 101 ? 18.453 17.75 11.727 1 62 101 PRO B C 1
ATOM 1462 O O . PRO B 1 101 ? 18.047 18.906 11.578 1 62 101 PRO B O 1
#

Organism: Aegilops tauschii subsp. strangulata (NCBI:txid200361)

Foldseek 3Di:
DDPVDDDDPFDKDKFKAQEDECDCDWAFADDDPRHTYIYFNHDLPPQRRVLRVLVVLCVLLVHDSVQWHWPDQSNHSITMIMGTRDDPVSSVVSSVVRNPD/DDPVDDDDPFDKDKFKAQEDECDCDWAFADDDPRHTYIYFNHDLPDQRRVLRVLVVLCVLLVHDSVQWHWPDQSNHSITMIMGTRDDPVSSVVSSVVRNPD

Sequence (202 aa):
FPGCLRLMPPSTVAISVHAKPGSKMATITEIGEEAVGVQIDAPARDGEANAALVDFISSVLGVKKREVSIGSGSKSREKVMLVQDTTLKGVFEALKKACGPFPGCLRLMPPSTVAISVHAKPGSKMATITEIGEEAVGVQIDAPARDGEANAALVDFISSVLGVKKREVSIGSGSKSREKVMLVQDTTLKGVFEALKKACGP